Protein AF-A0A0D3J4U8-F1 (afdb_monomer_lite)

pLDDT: mean 78.71, std 14.68, range [37.75, 96.88]

Structure (mmCIF, N/CA/C/O backbone):
data_AF-A0A0D3J4U8-F1
#
_entry.id   AF-A0A0D3J4U8-F1
#
loop_
_atom_site.group_PDB
_atom_site.id
_atom_site.type_symbol
_atom_site.label_atom_id
_atom_site.label_alt_id
_atom_site.label_comp_id
_atom_site.label_asym_id
_atom_site.label_entity_id
_atom_site.label_seq_id
_atom_site.pdbx_PDB_ins_code
_atom_site.Cartn_x
_atom_site.Cartn_y
_atom_site.Cartn_z
_atom_site.occupancy
_atom_site.B_iso_or_equiv
_atom_site.auth_seq_id
_atom_site.auth_comp_id
_atom_site.auth_asym_id
_atom_site.auth_atom_id
_atom_site.pdbx_PDB_model_num
ATOM 1 N N . MET A 1 1 ? -1.005 60.191 -11.518 1.00 76.69 1 MET A N 1
ATOM 2 C CA . MET A 1 1 ? -1.620 58.893 -11.887 1.00 76.69 1 MET A CA 1
ATOM 3 C C . MET A 1 1 ? -0.638 58.052 -12.683 1.00 76.69 1 MET A C 1
ATOM 5 O O . MET A 1 1 ? -0.034 58.569 -13.613 1.00 76.69 1 MET A O 1
ATOM 9 N N . TYR A 1 2 ? -0.482 56.779 -12.322 1.00 76.62 2 TYR A N 1
ATOM 10 C CA . TYR A 1 2 ? 0.366 55.818 -13.035 1.00 76.62 2 TYR A CA 1
ATOM 11 C C . TYR A 1 2 ? -0.473 54.572 -13.340 1.00 76.62 2 TYR A C 1
ATOM 13 O O . TYR A 1 2 ? -1.162 54.078 -12.452 1.00 76.62 2 TYR A O 1
ATOM 21 N N . ASN A 1 3 ? -0.485 54.108 -14.594 1.00 86.50 3 ASN A N 1
ATOM 22 C CA . ASN A 1 3 ? -1.338 53.006 -15.076 1.00 86.50 3 ASN A CA 1
ATOM 23 C C . ASN A 1 3 ? -2.842 53.163 -14.757 1.00 86.50 3 ASN A C 1
ATOM 25 O O . ASN A 1 3 ? -3.533 52.180 -14.510 1.00 86.50 3 ASN A O 1
ATOM 29 N N . GLY A 1 4 ? -3.348 54.402 -14.716 1.00 87.56 4 GLY A N 1
ATOM 30 C CA . GLY A 1 4 ? -4.746 54.689 -14.363 1.00 87.56 4 GLY A CA 1
ATOM 31 C C . GLY A 1 4 ? -5.095 54.470 -12.884 1.00 87.56 4 GLY A C 1
ATOM 32 O O . GLY A 1 4 ? -6.267 54.511 -12.528 1.00 87.56 4 GLY A O 1
ATOM 33 N N . ILE A 1 5 ? -4.096 54.252 -12.021 1.00 85.31 5 ILE A N 1
ATOM 34 C CA . ILE A 1 5 ? -4.260 53.987 -10.588 1.00 85.31 5 ILE A CA 1
ATOM 35 C C . ILE A 1 5 ? -3.657 55.142 -9.768 1.00 85.31 5 ILE A C 1
ATOM 37 O O . ILE A 1 5 ? -2.658 55.760 -10.159 1.00 85.31 5 ILE A O 1
ATOM 41 N N . GLY A 1 6 ? -4.262 55.432 -8.613 1.00 87.38 6 GLY A N 1
ATOM 42 C CA . GLY A 1 6 ? -3.815 56.472 -7.681 1.00 87.38 6 GLY A CA 1
ATOM 43 C C . GLY A 1 6 ? -4.407 57.861 -7.932 1.00 87.38 6 GLY A C 1
ATOM 44 O O . GLY A 1 6 ? -5.297 58.047 -8.758 1.00 87.38 6 GLY A O 1
ATOM 45 N N . LEU A 1 7 ? -3.904 58.854 -7.197 1.00 88.81 7 LEU A N 1
ATOM 46 C CA . LEU A 1 7 ? -4.395 60.233 -7.260 1.00 88.81 7 LEU A CA 1
ATOM 47 C C . LEU A 1 7 ? -3.809 60.997 -8.461 1.00 88.81 7 LEU A C 1
ATOM 49 O O . LEU A 1 7 ? -2.670 60.761 -8.888 1.00 88.81 7 LEU A O 1
ATOM 53 N N . ALA A 1 8 ? -4.593 61.929 -9.014 1.00 88.50 8 ALA A N 1
ATOM 54 C CA . ALA A 1 8 ? -4.138 62.844 -10.065 1.00 88.50 8 ALA A CA 1
ATOM 55 C C . ALA A 1 8 ? -3.084 63.812 -9.514 1.00 88.50 8 ALA A C 1
ATOM 57 O O . ALA A 1 8 ? -2.007 63.948 -10.091 1.00 88.50 8 ALA A O 1
ATOM 58 N N . THR A 1 9 ? -3.369 64.398 -8.351 1.00 87.44 9 THR A N 1
ATOM 59 C CA . THR A 1 9 ? -2.471 65.256 -7.577 1.00 87.44 9 THR A CA 1
ATOM 60 C C . THR A 1 9 ? -2.528 64.858 -6.101 1.00 87.44 9 THR A C 1
ATOM 62 O O . THR A 1 9 ? -3.560 64.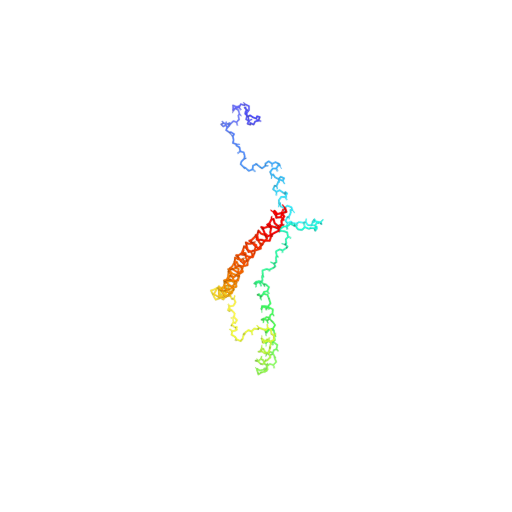428 -5.594 1.00 87.44 9 THR A O 1
ATOM 65 N N . VAL A 1 10 ? -1.398 64.979 -5.399 1.00 85.25 10 VAL A N 1
ATOM 66 C CA . VAL A 1 10 ? -1.305 64.660 -3.958 1.00 85.25 10 VAL A CA 1
ATOM 67 C C . VAL A 1 10 ? -1.844 65.815 -3.095 1.00 85.25 10 VAL A C 1
ATOM 69 O O . VAL A 1 10 ? -2.313 65.624 -1.973 1.00 85.25 10 VAL A O 1
ATOM 72 N N . ARG A 1 11 ? -1.820 67.042 -3.632 1.00 91.62 11 ARG A N 1
ATOM 73 C CA . ARG A 1 11 ? -2.276 68.256 -2.948 1.00 91.62 11 ARG A CA 1
ATOM 74 C C . ARG A 1 11 ? -3.794 68.233 -2.753 1.00 91.62 11 ARG A C 1
ATOM 76 O O . ARG A 1 11 ? -4.535 68.066 -3.711 1.00 91.62 11 ARG A O 1
ATOM 83 N N . GLY A 1 12 ? -4.237 68.425 -1.510 1.00 90.25 12 GLY A N 1
ATOM 84 C CA . GLY A 1 12 ? -5.653 68.375 -1.124 1.00 90.25 12 GLY A CA 1
ATOM 85 C C . GLY A 1 12 ? -6.143 66.994 -0.672 1.00 90.25 12 GLY A C 1
ATOM 86 O O . GLY A 1 12 ? -7.207 66.913 -0.074 1.00 90.25 12 GLY A O 1
ATOM 87 N N . SER A 1 13 ? -5.364 65.921 -0.870 1.00 89.12 13 SER A N 1
ATOM 88 C CA . SER A 1 13 ? -5.744 64.573 -0.416 1.00 89.12 13 SER A CA 1
ATOM 89 C C . SER A 1 13 ? -5.475 64.315 1.071 1.00 89.12 13 SER A C 1
ATOM 91 O O . SER A 1 13 ? -5.978 63.328 1.602 1.00 89.12 13 SER A O 1
ATOM 93 N N . GLY A 1 14 ? -4.648 65.132 1.731 1.00 90.56 14 GLY A N 1
ATOM 94 C CA . GLY A 1 14 ? -4.270 64.923 3.137 1.00 90.56 14 GLY A CA 1
ATOM 95 C C . GLY A 1 14 ? -3.418 63.669 3.392 1.00 90.56 14 GLY A C 1
ATOM 96 O O . GLY A 1 14 ? -3.250 63.274 4.539 1.00 90.56 14 GLY A O 1
ATOM 97 N N . THR A 1 15 ? -2.877 63.040 2.343 1.00 89.31 15 THR A N 1
ATOM 98 C CA . THR A 1 15 ? -1.991 61.869 2.430 1.00 89.31 15 THR A CA 1
ATOM 99 C C . THR A 1 15 ? -0.755 62.074 1.558 1.00 89.31 15 THR A C 1
ATOM 101 O O . THR A 1 15 ? -0.733 62.946 0.692 1.00 89.31 15 THR A O 1
ATOM 104 N N . ASN A 1 16 ? 0.267 61.238 1.743 1.00 89.75 16 ASN A N 1
ATOM 105 C CA . ASN A 1 16 ? 1.531 61.339 1.006 1.00 89.75 16 ASN A CA 1
ATOM 106 C C . ASN A 1 16 ? 1.421 60.860 -0.459 1.00 89.75 16 ASN A C 1
ATOM 108 O O . ASN A 1 16 ? 2.407 60.895 -1.189 1.00 89.75 16 ASN A O 1
ATOM 112 N N . GLY A 1 17 ? 0.248 60.375 -0.894 1.00 88.50 17 GLY A N 1
ATOM 113 C CA . GLY A 1 17 ? 0.021 59.894 -2.261 1.00 88.50 17 GLY A CA 1
ATOM 114 C C . GLY A 1 17 ? 0.682 58.552 -2.594 1.00 88.50 17 GLY A C 1
ATOM 115 O O . GLY A 1 17 ? 0.787 58.203 -3.768 1.00 88.50 17 GLY A O 1
ATOM 116 N N . TYR A 1 18 ? 1.134 57.800 -1.586 1.00 91.94 18 TYR A N 1
ATOM 117 C CA . TYR A 1 18 ? 1.759 56.491 -1.775 1.00 91.94 18 TYR A CA 1
ATOM 118 C C . TYR A 1 18 ? 0.714 55.424 -2.130 1.00 91.94 18 TYR A C 1
ATOM 120 O O . TYR A 1 18 ? -0.261 55.235 -1.405 1.00 91.94 18 TYR A O 1
ATOM 128 N N . VAL A 1 19 ? 0.928 54.707 -3.236 1.00 90.50 19 VAL A N 1
ATOM 129 C CA . VAL A 1 19 ? 0.009 53.678 -3.746 1.00 90.50 19 VAL A CA 1
ATOM 130 C C . VAL A 1 19 ? 0.734 52.336 -3.787 1.00 90.50 19 VAL A C 1
ATOM 132 O O . VAL A 1 19 ? 1.738 52.194 -4.480 1.00 90.50 19 VAL A O 1
ATOM 135 N N . SER A 1 20 ? 0.211 51.345 -3.062 1.00 91.75 20 SER A N 1
ATOM 136 C CA . SER A 1 20 ? 0.720 49.968 -3.059 1.00 91.75 20 SER A CA 1
ATOM 137 C C . SER A 1 20 ? -0.213 49.032 -3.828 1.00 91.75 20 SER A C 1
ATOM 139 O O . SER A 1 20 ? -1.414 49.278 -3.948 1.00 91.75 20 SER A O 1
ATOM 141 N N . ARG A 1 21 ? 0.338 47.930 -4.343 1.00 91.25 21 ARG A N 1
ATOM 142 C CA . ARG A 1 21 ? -0.449 46.877 -4.995 1.00 91.25 21 ARG A CA 1
ATOM 143 C C . ARG A 1 21 ? -1.190 46.036 -3.955 1.00 91.25 21 ARG A C 1
ATOM 145 O O . ARG A 1 21 ? -0.637 45.703 -2.909 1.00 91.25 21 ARG A O 1
ATOM 152 N N . ASN A 1 22 ? -2.406 45.605 -4.280 1.00 90.19 22 ASN A N 1
ATOM 153 C CA . ASN A 1 22 ? -3.120 44.638 -3.451 1.00 90.19 22 ASN A CA 1
ATOM 154 C C . ASN A 1 22 ? -2.533 43.227 -3.656 1.00 90.19 22 ASN A C 1
ATOM 156 O O . ASN A 1 22 ? -2.641 42.658 -4.741 1.00 90.19 22 ASN A O 1
ATOM 160 N N . LEU A 1 23 ? -1.922 42.662 -2.610 1.00 88.56 23 LEU A N 1
ATOM 161 C CA . LEU A 1 23 ? -1.364 41.302 -2.620 1.00 88.56 23 LEU A CA 1
ATOM 162 C C . LEU A 1 23 ? -2.431 40.201 -2.650 1.00 88.56 23 LEU A C 1
ATOM 164 O O . LEU A 1 23 ? -2.164 39.116 -3.157 1.00 88.56 23 LEU A O 1
ATOM 168 N N . ALA A 1 24 ? -3.625 40.476 -2.126 1.00 88.50 24 A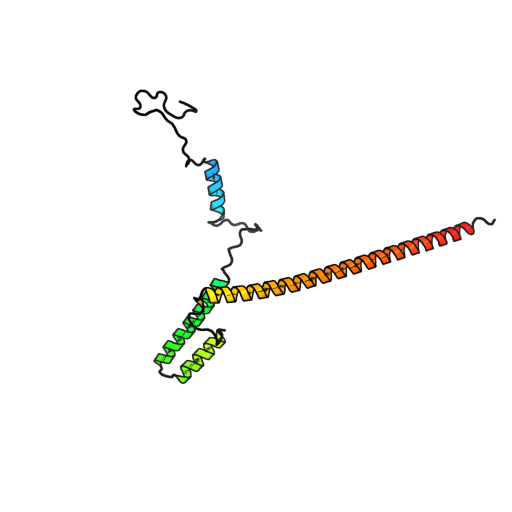LA A N 1
ATOM 169 C CA . ALA A 1 24 ? -4.727 39.522 -2.055 1.00 88.50 24 ALA A CA 1
ATOM 170 C C . ALA A 1 24 ? -5.597 39.514 -3.323 1.00 88.50 24 ALA A C 1
ATOM 172 O O . ALA A 1 24 ? -6.501 38.690 -3.448 1.00 88.50 24 ALA A O 1
ATOM 173 N N . HIS A 1 25 ? -5.355 40.422 -4.272 1.00 86.94 25 HIS A N 1
ATOM 174 C CA . HIS A 1 25 ? -6.140 40.476 -5.498 1.00 86.94 25 HIS A CA 1
ATOM 175 C C . HIS A 1 25 ? -5.808 39.287 -6.413 1.00 86.94 25 HIS A C 1
ATOM 177 O O . HIS A 1 25 ? -4.726 39.207 -6.999 1.00 86.94 25 HIS A O 1
ATOM 183 N N . VAL A 1 26 ? -6.770 38.379 -6.582 1.00 84.44 26 VAL A N 1
ATOM 184 C CA . VAL A 1 26 ? -6.679 37.247 -7.509 1.00 84.44 26 VAL A CA 1
ATOM 185 C C . VAL A 1 26 ? -7.412 37.603 -8.802 1.00 84.44 26 VAL A C 1
ATOM 187 O O . VAL A 1 26 ? -8.604 37.899 -8.788 1.00 84.44 26 VAL A O 1
ATOM 190 N N . SER A 1 27 ? -6.701 37.563 -9.933 1.00 83.75 27 SER A N 1
ATOM 191 C CA . SER A 1 27 ? -7.299 37.788 -11.259 1.00 83.75 27 SER A CA 1
ATOM 192 C C . SER A 1 27 ? -8.451 36.817 -11.523 1.00 83.75 27 SER A C 1
ATOM 194 O O . SER A 1 27 ? -8.347 35.639 -11.184 1.00 83.75 27 SER A O 1
ATOM 196 N N . ALA A 1 28 ? -9.503 37.276 -12.208 1.00 81.56 28 ALA A N 1
ATOM 197 C CA . ALA A 1 28 ? -10.649 36.456 -12.605 1.00 81.56 28 ALA A CA 1
ATOM 198 C C . ALA A 1 28 ? -10.237 35.152 -13.317 1.00 81.56 28 ALA A C 1
ATOM 200 O O . ALA A 1 28 ? -10.830 34.105 -13.069 1.00 81.56 28 ALA A O 1
ATOM 201 N N . THR A 1 29 ? -9.171 35.186 -14.123 1.00 78.69 29 THR A N 1
ATOM 202 C CA . THR A 1 29 ? -8.623 33.999 -14.799 1.00 78.69 29 THR A CA 1
ATOM 203 C C . THR A 1 29 ? -8.048 32.978 -13.816 1.00 78.69 29 THR A C 1
ATOM 205 O O . THR A 1 29 ? -8.355 31.789 -13.894 1.00 78.69 29 THR A O 1
ATOM 208 N N . ARG A 1 30 ? -7.276 33.443 -12.830 1.00 77.19 30 ARG A N 1
ATOM 209 C CA . ARG A 1 30 ? -6.698 32.599 -11.777 1.00 77.19 30 ARG A CA 1
ATOM 210 C C . ARG A 1 30 ? -7.777 32.089 -10.815 1.00 77.19 30 ARG A C 1
ATOM 212 O O . ARG A 1 30 ? -7.736 30.933 -10.410 1.00 77.19 30 ARG A O 1
ATOM 219 N N . SER A 1 31 ? -8.776 32.912 -10.506 1.00 78.19 31 SER A N 1
ATOM 220 C CA . SER A 1 31 ? -9.948 32.530 -9.710 1.00 78.19 31 SER A CA 1
ATOM 221 C C . SER A 1 31 ? -10.788 31.454 -10.406 1.00 78.19 31 SER A C 1
ATOM 223 O O . SER A 1 31 ? -11.270 30.532 -9.749 1.00 78.19 31 SER A O 1
ATOM 225 N N . ALA A 1 32 ? -10.935 31.531 -11.733 1.00 75.38 32 ALA A N 1
ATOM 226 C CA . ALA A 1 32 ? -11.618 30.517 -12.530 1.00 75.38 32 ALA A CA 1
ATOM 227 C C . ALA A 1 32 ? -10.841 29.191 -12.570 1.00 75.38 32 ALA A C 1
ATOM 229 O O . ALA A 1 32 ? -11.444 28.141 -12.366 1.00 75.38 32 ALA A O 1
ATOM 230 N N . GLN A 1 33 ? -9.513 29.227 -12.736 1.00 71.31 33 GLN A N 1
ATOM 231 C CA . GLN A 1 33 ? -8.662 28.028 -12.663 1.00 71.31 33 GLN A CA 1
ATOM 232 C C . GLN A 1 33 ? -8.709 27.357 -11.284 1.00 71.31 33 GLN A C 1
ATOM 234 O O . GLN A 1 33 ? -8.837 26.138 -11.199 1.00 71.31 33 GLN A O 1
ATOM 239 N N . LEU A 1 34 ? -8.668 28.142 -10.203 1.00 69.12 34 LEU A N 1
ATOM 240 C CA . LEU A 1 34 ? -8.795 27.616 -8.841 1.00 69.12 34 LEU A CA 1
ATOM 241 C C . LEU A 1 34 ? -10.180 26.997 -8.597 1.00 69.12 34 LEU A C 1
ATOM 243 O O . LEU A 1 34 ? -10.276 25.927 -8.006 1.00 69.12 34 LEU A O 1
ATOM 247 N N . LYS A 1 35 ? -11.260 27.616 -9.094 1.00 65.69 35 LYS A N 1
ATOM 248 C CA . LYS A 1 35 ? -12.612 27.036 -9.010 1.00 65.69 35 LYS A CA 1
ATOM 249 C C . LYS A 1 35 ? -12.779 25.780 -9.864 1.00 65.69 35 LYS A C 1
ATOM 251 O O . LYS A 1 35 ? -13.505 24.886 -9.440 1.00 65.69 35 LYS A O 1
ATOM 256 N N . ALA A 1 36 ? -12.135 25.702 -11.027 1.00 63.41 36 ALA A N 1
ATOM 257 C CA . ALA A 1 36 ? -12.161 24.511 -11.872 1.00 63.41 36 ALA A CA 1
ATOM 258 C C . ALA A 1 36 ? -11.497 23.318 -11.166 1.00 63.41 36 ALA A C 1
ATOM 260 O O . ALA A 1 36 ? -12.090 22.250 -11.110 1.00 63.41 36 ALA A O 1
ATOM 261 N N . GLY A 1 37 ? -10.348 23.527 -10.510 1.00 56.50 37 GLY A N 1
ATOM 262 C CA . GLY A 1 37 ? -9.679 22.472 -9.736 1.00 56.50 37 GLY A CA 1
ATOM 263 C C . GLY A 1 37 ? -10.427 22.024 -8.472 1.00 56.50 37 GLY A C 1
ATOM 264 O O . GLY A 1 37 ? -10.206 20.918 -7.993 1.00 56.50 37 GLY A O 1
ATOM 265 N N . VAL A 1 38 ? -11.320 22.859 -7.926 1.00 53.81 38 VAL A N 1
ATOM 266 C CA . VAL A 1 38 ? -12.107 22.532 -6.721 1.00 53.81 38 VAL A CA 1
ATOM 267 C C . VAL A 1 38 ? -13.444 21.861 -7.061 1.00 53.81 38 VAL A C 1
ATOM 269 O O . VAL A 1 38 ? -13.891 20.993 -6.314 1.00 53.81 38 VAL A O 1
ATOM 272 N N . LYS A 1 39 ? -14.086 22.196 -8.188 1.00 50.81 39 LYS A N 1
ATOM 273 C CA . LYS A 1 39 ? -15.376 21.586 -8.569 1.00 50.81 39 LYS A CA 1
ATOM 274 C C . LYS A 1 39 ? -15.274 20.096 -8.916 1.00 50.81 39 LYS A C 1
ATOM 276 O O . LYS A 1 39 ? -16.229 19.372 -8.648 1.00 50.81 39 LYS A O 1
ATOM 281 N N . ASP A 1 40 ? -14.109 19.630 -9.358 1.00 49.84 40 ASP A N 1
ATOM 282 C CA . ASP A 1 40 ? -13.841 18.209 -9.633 1.00 49.84 40 ASP A CA 1
ATOM 283 C C . ASP A 1 40 ? -13.721 17.335 -8.366 1.00 49.84 40 ASP A C 1
ATOM 285 O O . ASP A 1 40 ? -13.535 16.128 -8.463 1.00 49.84 40 ASP A O 1
ATOM 289 N N . SER A 1 41 ? -13.856 17.907 -7.161 1.00 49.38 41 SER A N 1
ATOM 290 C CA . SER A 1 41 ? -13.771 17.151 -5.897 1.00 49.38 41 SER A CA 1
ATOM 291 C C . SER A 1 41 ? -15.076 17.068 -5.098 1.00 49.38 41 SER A C 1
ATOM 293 O O . SER A 1 41 ? -15.081 16.457 -4.030 1.00 49.38 41 SER A O 1
ATOM 295 N N . GLY A 1 42 ? -16.184 17.652 -5.582 1.00 45.00 42 GLY A N 1
ATOM 296 C CA . GLY A 1 42 ? -17.339 17.925 -4.715 1.00 45.00 42 GLY A CA 1
ATOM 297 C C . GLY A 1 42 ? -18.741 17.545 -5.190 1.00 45.00 42 GLY A C 1
ATOM 298 O O . GLY A 1 42 ? -19.599 17.367 -4.330 1.00 45.00 42 GLY A O 1
ATOM 299 N N . ALA A 1 43 ? -19.044 17.430 -6.487 1.00 41.50 43 ALA A N 1
ATOM 300 C CA . ALA A 1 43 ? -20.438 17.195 -6.885 1.00 41.50 43 ALA A CA 1
ATOM 301 C C . ALA A 1 43 ? -20.599 16.597 -8.290 1.00 41.50 43 ALA A C 1
ATOM 303 O O . ALA A 1 43 ? -20.287 17.243 -9.283 1.00 41.50 43 ALA A O 1
ATOM 304 N N . GLY A 1 44 ? -21.144 15.375 -8.317 1.00 47.09 44 GLY A N 1
ATOM 305 C CA . GLY A 1 44 ? -21.900 14.719 -9.393 1.00 47.09 44 GLY A CA 1
ATOM 306 C C . GLY A 1 44 ? -21.704 15.197 -10.835 1.00 47.09 44 GLY A C 1
ATOM 307 O O . GLY A 1 44 ? -22.365 16.131 -11.279 1.00 47.09 44 GLY A O 1
ATOM 308 N N . GLY A 1 45 ? -20.903 14.454 -11.601 1.00 39.69 45 GLY A N 1
ATOM 309 C CA . GLY A 1 45 ? -20.794 14.580 -13.053 1.00 39.69 45 GLY A CA 1
ATOM 310 C C . GLY A 1 45 ? -20.596 13.208 -13.691 1.00 39.69 45 GLY A C 1
ATOM 311 O O . GLY A 1 45 ? -19.535 12.606 -13.588 1.00 39.69 45 GLY A O 1
ATOM 312 N N . LEU A 1 46 ? -21.656 12.710 -14.313 1.00 45.56 46 LEU A N 1
ATOM 313 C CA . LEU A 1 46 ? -21.793 11.447 -15.033 1.00 45.56 46 LEU A CA 1
ATOM 314 C C . LEU A 1 46 ? -20.768 11.296 -16.178 1.00 45.56 46 LEU A C 1
ATOM 316 O O . LEU A 1 46 ? -21.114 11.643 -17.293 1.00 45.56 46 LEU A O 1
ATOM 320 N N . HIS A 1 47 ? -19.557 10.768 -15.952 1.00 41.62 47 HIS A N 1
ATOM 321 C CA . HIS A 1 47 ? -18.714 10.178 -17.013 1.00 41.62 47 HIS A CA 1
ATOM 322 C C . HIS A 1 47 ? -17.792 9.076 -16.455 1.00 41.62 47 HIS A C 1
ATOM 324 O O . HIS A 1 47 ? -16.762 9.338 -15.840 1.00 41.62 47 HIS A O 1
ATOM 330 N N . ASN A 1 48 ? -18.176 7.823 -16.713 1.00 50.16 48 ASN A N 1
ATOM 331 C CA . ASN A 1 48 ? -17.309 6.648 -16.630 1.00 50.16 48 ASN A CA 1
ATOM 332 C C . ASN A 1 48 ? -16.223 6.728 -17.717 1.00 50.16 48 ASN A C 1
ATOM 334 O O . ASN A 1 48 ? -16.570 6.717 -18.895 1.00 50.16 48 ASN A O 1
ATOM 338 N N . MET A 1 49 ? -14.948 6.755 -17.317 1.00 47.66 49 MET A N 1
ATOM 339 C CA . MET A 1 49 ? -13.841 5.903 -17.802 1.00 47.66 49 MET A CA 1
ATOM 340 C C . MET A 1 49 ? -12.491 6.543 -17.431 1.00 47.66 49 MET A C 1
ATOM 342 O O . MET A 1 49 ? -12.086 7.562 -17.978 1.00 47.66 49 MET A O 1
ATOM 346 N N . GLU A 1 50 ? -11.811 5.901 -16.479 1.00 47.19 50 GLU A N 1
ATOM 347 C CA . GLU A 1 50 ? -10.346 5.817 -16.383 1.00 47.19 50 GLU A CA 1
ATOM 348 C C . GLU A 1 50 ? -9.542 7.132 -16.359 1.00 47.19 50 GLU A C 1
ATOM 350 O O . GLU A 1 50 ? -8.641 7.351 -17.167 1.00 47.19 50 GLU A O 1
ATOM 355 N N . ARG A 1 51 ? -9.752 7.961 -15.326 1.00 49.72 51 ARG A N 1
ATOM 356 C CA . ARG A 1 51 ? -8.707 8.887 -14.859 1.00 49.72 51 ARG A CA 1
ATOM 357 C C . ARG A 1 51 ? -7.990 8.281 -13.643 1.00 49.72 51 ARG A C 1
ATOM 359 O O . ARG A 1 51 ? -8.657 7.933 -12.664 1.00 49.72 51 ARG A O 1
ATOM 366 N N . PRO A 1 52 ? -6.650 8.124 -13.655 1.00 47.81 52 PRO A N 1
ATOM 367 C CA . PRO A 1 52 ? -5.900 7.622 -12.507 1.00 47.81 52 PRO A CA 1
ATOM 368 C C . PRO A 1 52 ? -5.877 8.698 -11.409 1.00 47.81 52 PRO A C 1
ATOM 370 O O . PRO A 1 52 ? -4.932 9.468 -11.289 1.00 47.81 52 PRO A O 1
ATOM 373 N N . GLY A 1 53 ? -6.964 8.796 -10.642 1.00 54.78 53 GLY A N 1
ATOM 374 C CA . GLY A 1 53 ? -7.142 9.807 -9.595 1.00 54.78 53 GLY A CA 1
ATOM 375 C C . GLY A 1 53 ? -8.520 9.790 -8.930 1.00 54.78 53 GLY A C 1
ATOM 376 O O . GLY A 1 53 ? -8.609 10.055 -7.736 1.00 54.78 53 GLY A O 1
ATOM 377 N N . ASP A 1 54 ? -9.560 9.359 -9.652 1.00 51.53 54 ASP A N 1
ATOM 378 C CA . ASP A 1 54 ? -10.963 9.494 -9.215 1.00 51.53 54 ASP A CA 1
ATOM 379 C C . ASP A 1 54 ? -11.535 8.241 -8.535 1.00 51.53 54 ASP A C 1
ATOM 381 O O . ASP A 1 54 ? -12.747 8.089 -8.378 1.00 51.53 54 ASP A O 1
ATOM 385 N N . ARG A 1 55 ? -10.679 7.306 -8.101 1.00 58.38 55 ARG A N 1
ATOM 386 C CA . ARG A 1 55 ? -11.166 6.172 -7.305 1.00 58.38 55 ARG A CA 1
ATOM 387 C C . ARG A 1 55 ? -11.608 6.703 -5.939 1.00 58.38 55 ARG A C 1
ATOM 389 O O . ARG A 1 55 ? -10.785 7.340 -5.275 1.00 58.38 55 ARG A O 1
ATOM 396 N N . PRO A 1 56 ? -12.844 6.419 -5.479 1.00 63.50 56 PRO A N 1
ATOM 397 C CA . PRO A 1 56 ? -13.236 6.768 -4.121 1.00 63.50 56 PRO A CA 1
ATOM 398 C C . PRO A 1 56 ? -12.184 6.196 -3.172 1.00 63.50 56 PRO A C 1
ATOM 400 O O . PRO A 1 56 ? -11.811 5.022 -3.288 1.00 63.50 56 PRO A O 1
ATOM 403 N N . LYS A 1 57 ? -11.642 7.049 -2.293 1.00 68.81 57 LYS A N 1
ATOM 404 C CA . LYS A 1 57 ? -10.628 6.637 -1.318 1.00 68.81 57 LYS A CA 1
ATOM 405 C C . LYS A 1 57 ? -11.191 5.435 -0.571 1.00 68.81 57 LYS A C 1
ATOM 407 O O . LYS A 1 57 ? -12.212 5.548 0.104 1.00 68.81 57 LYS A O 1
ATOM 412 N N . ARG A 1 58 ? -10.558 4.271 -0.744 1.00 69.88 58 ARG A N 1
ATOM 413 C CA . ARG A 1 58 ? -10.952 3.064 -0.016 1.00 69.88 58 ARG A CA 1
ATOM 414 C C . ARG A 1 58 ? -10.870 3.391 1.471 1.00 69.88 58 ARG A C 1
ATOM 416 O O . ARG A 1 58 ? -9.918 4.048 1.898 1.00 69.88 58 ARG A O 1
ATOM 423 N N . ALA A 1 59 ? -11.875 2.972 2.234 1.00 80.12 59 ALA A N 1
ATOM 424 C CA . ALA A 1 59 ? -11.845 3.128 3.679 1.00 80.12 59 ALA A CA 1
ATOM 425 C C . ALA A 1 59 ? -10.536 2.534 4.216 1.00 80.12 59 ALA A C 1
ATOM 427 O O . ALA A 1 59 ? -10.105 1.474 3.752 1.00 80.12 59 ALA A O 1
ATOM 428 N N . ASN A 1 60 ? -9.893 3.237 5.153 1.00 81.44 60 ASN A N 1
ATOM 429 C CA . ASN A 1 60 ? -8.644 2.763 5.732 1.00 81.44 60 ASN A CA 1
ATOM 430 C C . ASN A 1 60 ? -8.897 1.364 6.333 1.00 81.44 60 ASN A C 1
ATOM 432 O O . ASN A 1 60 ? -9.785 1.236 7.185 1.00 81.44 60 ASN A O 1
ATOM 436 N N . PRO A 1 61 ? -8.166 0.322 5.895 1.00 79.81 61 PRO A N 1
ATOM 437 C CA . PRO A 1 61 ? -8.377 -1.038 6.379 1.00 79.81 61 PRO A CA 1
ATOM 438 C C . PRO A 1 61 ? -8.247 -1.133 7.903 1.00 79.81 61 PRO A C 1
ATOM 440 O O . PRO A 1 61 ? -8.955 -1.919 8.525 1.00 79.81 61 PRO A O 1
ATOM 443 N N . GLU A 1 62 ? -7.420 -0.289 8.522 1.00 76.31 62 GLU A N 1
ATOM 444 C CA . GLU A 1 62 ? -7.268 -0.236 9.977 1.00 76.31 62 GLU A CA 1
ATOM 445 C C . GLU A 1 62 ? -8.553 0.215 10.677 1.00 76.31 62 GLU A C 1
ATOM 447 O O . GLU A 1 62 ? -8.924 -0.344 11.706 1.00 76.31 62 GLU A O 1
ATOM 452 N N . ILE A 1 63 ? -9.277 1.173 10.093 1.00 77.81 63 ILE A N 1
ATOM 453 C CA . ILE A 1 63 ? -10.547 1.667 10.640 1.00 77.81 63 ILE A CA 1
ATOM 454 C C . ILE A 1 63 ? -11.637 0.602 10.512 1.00 77.81 63 ILE A C 1
ATOM 456 O O . ILE A 1 63 ? -12.411 0.400 11.447 1.00 77.81 63 ILE A O 1
ATOM 460 N N . LEU A 1 64 ? -11.680 -0.117 9.386 1.00 81.69 64 LEU A N 1
ATOM 461 C CA . LEU A 1 64 ? -12.619 -1.227 9.200 1.00 81.69 64 LEU A CA 1
ATOM 462 C C . LEU A 1 64 ? -12.366 -2.352 10.212 1.00 81.69 64 LEU A C 1
ATOM 464 O O . LEU A 1 64 ? -13.307 -2.844 10.832 1.00 81.69 64 LEU A O 1
ATOM 468 N N . LEU A 1 65 ? -11.099 -2.723 10.418 1.00 79.75 65 LEU A N 1
ATOM 469 C CA . LEU A 1 65 ? -10.715 -3.735 11.403 1.00 79.75 65 LEU A CA 1
ATOM 470 C C . LEU A 1 65 ? -11.023 -3.284 12.834 1.00 79.75 65 LEU A C 1
ATOM 472 O O . LEU A 1 65 ? -11.546 -4.072 13.618 1.00 79.75 65 LEU A O 1
ATOM 476 N N . HIS A 1 66 ? -10.747 -2.023 13.169 1.00 82.38 66 HIS A N 1
ATOM 477 C CA . HIS A 1 66 ? -11.042 -1.470 14.488 1.00 82.38 66 HIS A CA 1
ATOM 478 C C . HIS A 1 66 ? -12.548 -1.447 14.777 1.00 82.38 66 HIS A C 1
ATOM 480 O O . HIS A 1 66 ? -12.974 -1.850 15.857 1.00 82.38 66 HIS A O 1
ATOM 486 N N . ASN A 1 67 ? -13.371 -1.040 13.808 1.00 82.56 67 ASN A N 1
ATOM 487 C CA . ASN A 1 67 ? -14.826 -1.055 13.964 1.00 82.56 67 ASN A CA 1
ATOM 488 C C . ASN A 1 67 ? -15.365 -2.478 14.126 1.00 82.56 67 ASN A C 1
ATOM 490 O O . ASN A 1 67 ? -16.199 -2.704 14.997 1.00 82.56 67 ASN A O 1
ATOM 494 N N . ARG A 1 68 ? -14.834 -3.441 13.361 1.00 82.56 68 ARG A N 1
ATOM 495 C CA . ARG A 1 68 ? -15.181 -4.857 13.520 1.00 82.56 68 ARG A CA 1
ATOM 496 C C . ARG A 1 68 ? -14.817 -5.374 14.916 1.00 82.56 68 ARG A C 1
ATOM 498 O O . ARG A 1 68 ? -15.645 -6.028 15.534 1.00 82.56 68 ARG A O 1
ATOM 505 N N . LYS A 1 69 ? -13.626 -5.050 15.439 1.00 80.38 69 LYS A N 1
ATOM 506 C CA . LYS A 1 69 ? -13.215 -5.423 16.808 1.00 80.38 69 LYS A CA 1
ATOM 507 C C . LYS A 1 69 ? -14.114 -4.790 17.878 1.00 80.38 69 LYS A C 1
ATOM 509 O O . LYS A 1 69 ? -14.600 -5.508 18.742 1.00 80.38 69 LYS A O 1
ATOM 514 N N . ARG A 1 70 ? -14.414 -3.487 17.785 1.00 82.12 70 ARG A N 1
ATOM 515 C CA . ARG A 1 70 ? -15.325 -2.812 18.733 1.00 82.12 70 ARG A CA 1
ATOM 516 C C . ARG A 1 70 ? -16.736 -3.385 18.717 1.00 82.12 70 ARG A C 1
ATOM 518 O O . ARG A 1 70 ? -17.367 -3.483 19.761 1.00 82.12 70 ARG A O 1
ATOM 525 N N . GLU A 1 71 ? -17.244 -3.754 17.544 1.00 82.38 71 GLU A N 1
ATOM 526 C CA . GLU A 1 71 ? -18.564 -4.378 17.437 1.00 82.38 71 GLU A CA 1
ATOM 527 C C . GLU A 1 71 ? -18.609 -5.718 18.181 1.00 82.38 71 GLU A C 1
ATOM 529 O O . GLU A 1 71 ? -19.592 -6.026 18.852 1.00 82.38 71 GLU A O 1
ATOM 534 N N . VAL A 1 72 ? -17.529 -6.494 18.092 1.00 81.56 72 VAL A N 1
ATOM 535 C CA . VAL A 1 72 ? -17.374 -7.749 18.827 1.00 81.56 72 VAL A CA 1
ATOM 536 C C . VAL A 1 72 ? -17.300 -7.503 20.331 1.00 81.56 72 VAL A C 1
ATOM 538 O O . VAL A 1 72 ? -18.043 -8.130 21.077 1.00 81.56 72 VAL A O 1
ATOM 541 N N . GLU A 1 73 ? -16.459 -6.572 20.780 1.00 79.75 73 GLU A N 1
ATOM 542 C CA . GLU A 1 73 ? -16.342 -6.221 22.202 1.00 79.75 73 GLU A CA 1
ATOM 543 C C . GLU A 1 73 ? -17.678 -5.774 22.793 1.00 79.75 73 GLU A C 1
ATOM 545 O O . GLU A 1 73 ? -18.063 -6.237 23.861 1.00 79.75 73 GLU A O 1
ATOM 550 N N . ALA A 1 74 ? -18.420 -4.930 22.073 1.00 83.62 74 ALA A N 1
ATOM 551 C CA . ALA A 1 74 ? -19.735 -4.474 22.503 1.00 83.62 74 ALA A CA 1
ATOM 552 C C . ALA A 1 74 ? -20.748 -5.626 22.603 1.00 83.62 74 ALA A C 1
ATOM 554 O O . ALA A 1 74 ? -21.612 -5.609 23.478 1.00 83.62 74 ALA A O 1
ATOM 555 N N . LYS A 1 75 ? -20.657 -6.630 21.719 1.00 81.12 75 LYS A N 1
ATOM 556 C CA . LYS A 1 75 ? -21.481 -7.846 21.805 1.00 81.12 75 LYS A CA 1
ATOM 557 C C . LYS A 1 75 ? -21.094 -8.702 23.011 1.00 81.12 75 LYS A C 1
ATOM 559 O O . LYS A 1 75 ? -21.992 -9.123 23.731 1.00 81.12 75 LYS A O 1
ATOM 564 N N . CYS A 1 76 ? -19.798 -8.907 23.258 1.00 77.69 76 CYS A N 1
ATOM 565 C CA . CYS A 1 76 ? -19.318 -9.628 24.440 1.00 77.69 76 CYS A CA 1
ATOM 566 C C . CYS A 1 76 ? -19.764 -8.942 25.739 1.00 77.69 76 CYS A C 1
ATOM 568 O O . CYS A 1 76 ? -20.253 -9.617 26.635 1.00 77.69 76 CYS A O 1
ATOM 570 N N . LEU A 1 77 ? -19.651 -7.611 25.813 1.00 82.25 77 LEU A N 1
ATOM 571 C CA . LEU A 1 77 ? -20.043 -6.835 26.991 1.00 82.25 77 LEU A CA 1
ATOM 572 C C . LEU A 1 77 ? -21.545 -6.962 27.281 1.00 82.25 77 LEU A C 1
ATOM 574 O O . LEU A 1 77 ? -21.927 -7.264 28.402 1.00 82.25 77 LEU A O 1
ATOM 578 N N . ARG A 1 78 ? -22.400 -6.803 26.260 1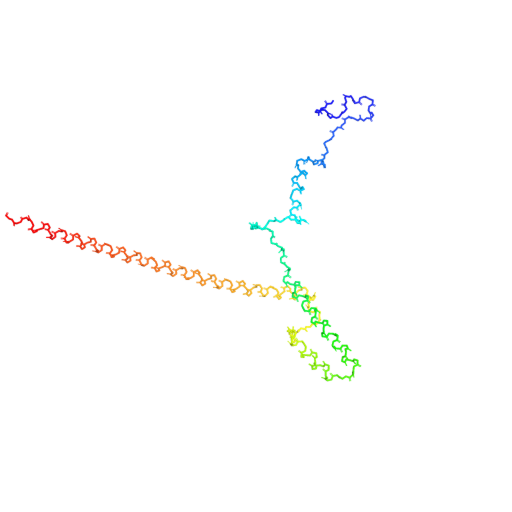.00 83.56 78 ARG A N 1
ATOM 579 C CA . ARG A 1 78 ? -23.858 -6.959 26.423 1.00 83.56 78 ARG A CA 1
ATOM 580 C C . ARG A 1 78 ? -24.255 -8.354 26.889 1.00 83.56 78 ARG A C 1
ATOM 582 O O . ARG A 1 78 ? -25.206 -8.492 27.649 1.00 83.56 78 ARG A O 1
ATOM 589 N N . LEU A 1 79 ? -23.575 -9.382 26.381 1.00 79.81 79 LEU A N 1
ATOM 590 C CA . LEU A 1 79 ? -23.828 -10.758 26.794 1.00 79.81 79 LEU A CA 1
ATOM 591 C C . LEU A 1 79 ? -23.437 -10.956 28.259 1.00 79.81 79 LEU A C 1
ATOM 593 O O . LEU A 1 79 ? -24.214 -11.519 29.018 1.00 79.81 79 LEU A O 1
ATOM 597 N N . GLN A 1 80 ? -22.272 -10.438 28.649 1.00 76.69 80 GLN A N 1
ATOM 598 C CA . GLN A 1 80 ? -21.799 -10.492 30.024 1.00 76.69 80 GLN A CA 1
ATOM 599 C C . GLN A 1 80 ? -22.775 -9.787 30.981 1.00 76.69 80 GLN A C 1
ATOM 601 O O . GLN A 1 80 ? -23.219 -10.410 31.934 1.00 76.69 80 GLN A O 1
ATOM 606 N N . GLU A 1 81 ? -23.218 -8.561 30.673 1.00 80.69 81 GLU A N 1
ATOM 607 C CA . GLU A 1 81 ? -24.242 -7.845 31.460 1.00 80.69 81 GLU A CA 1
ATOM 608 C C . GLU A 1 81 ? -25.557 -8.643 31.578 1.00 80.69 81 GLU A C 1
ATOM 610 O O . GLU A 1 81 ? -26.208 -8.655 32.624 1.00 80.69 81 GLU A O 1
ATOM 615 N N . GLY A 1 82 ? -25.965 -9.320 30.498 1.00 78.56 82 GLY A N 1
ATOM 616 C CA . GLY A 1 82 ? -27.181 -10.134 30.469 1.00 78.56 82 GLY A CA 1
ATOM 617 C C . GLY A 1 82 ? -27.091 -11.419 31.294 1.00 78.56 82 GLY A C 1
ATOM 618 O O . GLY A 1 82 ? -28.110 -11.858 31.833 1.00 78.56 82 GLY A O 1
ATOM 619 N N . LEU A 1 83 ? -25.905 -12.019 31.386 1.00 77.75 83 LEU A N 1
ATOM 620 C CA . LEU A 1 83 ? -25.657 -13.229 32.169 1.00 77.75 83 LEU A CA 1
ATOM 621 C C . LEU A 1 83 ? -25.393 -12.900 33.651 1.00 77.75 83 LEU A C 1
ATOM 623 O O . LEU A 1 83 ? -25.992 -13.544 34.510 1.00 77.75 83 LEU A O 1
ATOM 627 N N . GLU A 1 84 ? -24.669 -11.812 33.949 1.00 74.62 84 GLU A N 1
ATOM 628 C CA . GLU A 1 84 ? -24.499 -11.278 35.314 1.00 74.62 84 GLU A CA 1
ATOM 629 C C . GLU A 1 84 ? -25.860 -10.977 35.968 1.00 74.62 84 GLU A C 1
ATOM 631 O O . GLU A 1 84 ? -26.085 -11.268 37.144 1.00 74.62 84 GLU A O 1
ATOM 636 N N . GLY A 1 85 ? -26.820 -10.454 35.192 1.00 74.12 85 GLY A N 1
ATOM 637 C CA . GLY A 1 85 ? -28.194 -10.230 35.653 1.00 74.12 85 GLY A CA 1
ATOM 638 C C . GLY A 1 85 ? -28.987 -11.512 35.956 1.00 74.12 85 GLY A C 1
ATOM 639 O O . GLY A 1 85 ? -29.981 -11.452 36.681 1.00 74.12 85 GLY A O 1
ATOM 640 N N . GLN A 1 86 ? -28.565 -12.661 35.420 1.00 77.00 86 GLN A N 1
ATOM 641 C CA . GLN A 1 86 ? -29.157 -13.980 35.680 1.00 77.00 86 GLN A CA 1
ATOM 642 C C . GLN A 1 86 ? -28.459 -14.718 36.834 1.00 77.00 86 GLN A C 1
ATOM 644 O O . GLN A 1 86 ? -29.045 -15.647 37.391 1.00 77.00 86 GLN A O 1
ATOM 649 N N . GLY A 1 87 ? -27.260 -14.280 37.236 1.00 68.25 87 GLY A N 1
ATOM 650 C CA . GLY A 1 87 ? -26.535 -14.788 38.401 1.00 68.25 87 GLY A CA 1
ATOM 651 C C . GLY A 1 87 ? -25.951 -16.191 38.218 1.00 68.25 87 GLY A C 1
ATOM 652 O O . GLY A 1 87 ? -25.942 -16.964 39.178 1.00 68.25 87 GLY A O 1
ATOM 653 N N . VAL A 1 88 ? -25.492 -16.535 37.006 1.00 71.81 88 VAL A N 1
ATOM 654 C CA . VAL A 1 88 ? -24.946 -17.866 36.678 1.00 71.81 88 VAL A CA 1
ATOM 655 C C . VAL A 1 88 ? -23.480 -17.754 36.218 1.00 71.81 88 VAL A C 1
ATOM 657 O O . VAL A 1 88 ? -23.205 -17.730 35.018 1.00 71.81 88 VAL A O 1
ATOM 660 N N . PRO A 1 89 ? -22.512 -17.739 37.155 1.00 67.00 89 PRO A N 1
ATOM 661 C CA . PRO A 1 89 ? -21.114 -17.403 36.858 1.00 67.00 89 PRO A CA 1
ATOM 662 C C . PRO A 1 89 ? -20.371 -18.442 35.998 1.00 67.00 89 PRO A C 1
ATOM 664 O O . PRO A 1 89 ? -19.468 -18.089 35.245 1.00 67.00 89 PRO A O 1
ATOM 667 N N . ASP A 1 90 ? -20.745 -19.724 36.063 1.00 66.75 90 ASP A N 1
ATOM 668 C CA . ASP A 1 90 ? -20.114 -20.773 35.240 1.00 66.75 90 ASP A CA 1
ATOM 669 C C . ASP A 1 90 ? -20.554 -20.717 33.762 1.00 66.75 90 ASP A C 1
ATOM 671 O O . ASP A 1 90 ? -19.776 -21.047 32.859 1.00 66.75 90 ASP A O 1
ATOM 675 N N . ASP A 1 91 ? -21.791 -20.283 33.495 1.00 70.94 91 ASP A N 1
ATOM 676 C CA . ASP A 1 91 ? -22.297 -20.108 32.127 1.00 70.94 91 ASP A CA 1
ATOM 677 C C . ASP A 1 91 ? -21.779 -18.794 31.513 1.00 70.94 91 ASP A C 1
ATOM 679 O O . ASP A 1 91 ? -21.471 -18.752 30.320 1.00 70.94 91 ASP A O 1
ATOM 683 N N . GLU A 1 92 ? -21.559 -17.762 32.337 1.00 67.62 92 GLU A N 1
ATOM 684 C CA . GLU A 1 92 ? -20.910 -16.498 31.956 1.00 67.62 92 GLU A CA 1
ATOM 685 C C . GLU A 1 92 ? -19.548 -16.717 31.290 1.00 67.62 92 GLU A C 1
ATOM 687 O O . GLU A 1 92 ? -19.308 -16.251 30.171 1.00 67.62 92 GLU A O 1
ATOM 692 N N . GLU A 1 93 ? -18.640 -17.452 31.934 1.00 70.38 93 GLU A N 1
ATOM 693 C CA . GLU A 1 93 ? -17.291 -17.662 31.397 1.00 70.38 93 GLU A CA 1
ATOM 694 C C . GLU A 1 93 ? -17.286 -18.529 30.131 1.00 70.38 93 GLU A C 1
ATOM 696 O O . GLU A 1 93 ? -16.502 -18.290 29.204 1.00 70.38 93 GLU A O 1
ATOM 701 N N . ARG A 1 94 ? -18.172 -19.527 30.051 1.00 77.12 94 ARG A N 1
ATOM 702 C CA . ARG A 1 94 ? -18.278 -20.405 28.878 1.00 77.12 94 ARG A CA 1
ATOM 703 C C . ARG A 1 94 ? -18.838 -19.681 27.670 1.00 77.12 94 ARG A C 1
ATOM 705 O O . ARG A 1 94 ? -18.235 -19.749 26.597 1.00 77.12 94 ARG A O 1
ATOM 712 N N . GLU A 1 95 ? -19.960 -18.987 27.829 1.00 72.56 95 GLU A N 1
ATOM 713 C CA . GLU A 1 95 ? -20.596 -18.292 26.714 1.00 72.56 95 GLU A CA 1
ATOM 714 C C . GLU A 1 95 ? -19.748 -17.116 26.234 1.00 72.56 95 GLU A C 1
ATOM 716 O O . GLU A 1 95 ? -19.593 -16.921 25.028 1.00 72.56 95 GLU A O 1
ATOM 721 N N . THR A 1 96 ? -19.104 -16.378 27.143 1.00 73.00 96 THR A N 1
ATOM 722 C CA . THR A 1 96 ? -18.205 -15.282 26.754 1.00 73.00 96 THR A CA 1
ATOM 723 C C . THR A 1 96 ? -16.956 -15.779 26.026 1.00 73.00 96 THR A C 1
ATOM 725 O O . THR A 1 96 ? -16.542 -15.154 25.047 1.00 73.00 96 THR A O 1
ATOM 728 N N . ASN A 1 97 ? -16.362 -16.905 26.437 1.00 76.94 97 ASN A N 1
ATOM 729 C CA . ASN A 1 97 ? -15.227 -17.496 25.723 1.00 76.94 97 ASN A CA 1
ATOM 730 C C . ASN A 1 97 ? -15.634 -18.071 24.360 1.00 76.94 97 ASN A C 1
ATOM 732 O O . ASN A 1 97 ? -14.941 -17.815 23.373 1.00 76.94 97 ASN A O 1
ATOM 736 N N . ALA A 1 98 ? -16.783 -18.746 24.271 1.00 80.81 98 ALA A N 1
ATOM 737 C CA . ALA A 1 98 ? -17.326 -19.222 23.000 1.00 80.81 98 ALA A CA 1
ATOM 738 C C . ALA A 1 98 ? -17.608 -18.060 22.030 1.00 80.81 98 ALA A C 1
ATOM 740 O O . ALA A 1 98 ? -17.305 -18.151 20.838 1.00 80.81 98 ALA A O 1
ATOM 741 N N . LEU A 1 99 ? -18.123 -16.932 22.534 1.00 74.00 99 LEU A N 1
ATOM 742 C CA . LEU A 1 99 ? -18.367 -15.739 21.724 1.00 74.00 99 LEU A CA 1
ATOM 743 C C . LEU A 1 99 ? -17.059 -15.085 21.256 1.00 74.00 99 LEU A C 1
ATOM 745 O O . LEU A 1 99 ? -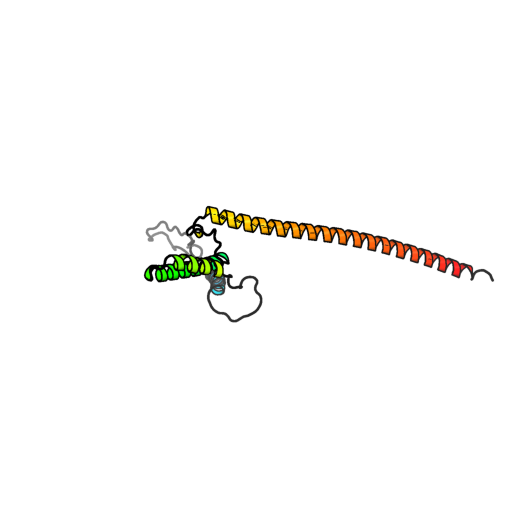16.957 -14.683 20.096 1.00 74.00 99 LEU A O 1
ATOM 749 N N . LYS A 1 100 ? -16.045 -14.997 22.129 1.00 74.81 100 LYS A N 1
ATOM 750 C CA . LYS A 1 100 ? -14.710 -14.481 21.777 1.00 74.81 100 LYS A CA 1
ATOM 751 C C . LYS A 1 100 ? -14.072 -15.314 20.666 1.00 74.81 100 LYS A C 1
ATOM 753 O O . LYS A 1 100 ? -13.552 -14.739 19.709 1.00 74.81 100 LYS A O 1
ATOM 758 N N . GLU A 1 101 ? -14.165 -16.637 20.756 1.00 79.62 101 GLU A N 1
ATOM 759 C CA . GLU A 1 101 ? -13.635 -17.561 19.752 1.00 79.62 101 GLU A CA 1
ATOM 760 C C . GLU A 1 101 ? -14.405 -17.462 18.424 1.00 79.62 101 GLU A C 1
ATOM 762 O O . GLU A 1 101 ? -13.796 -17.257 17.372 1.00 79.62 101 GLU A O 1
ATOM 767 N N . ALA A 1 102 ? -15.742 -17.478 18.467 1.00 76.62 102 ALA A N 1
ATOM 768 C CA . ALA A 1 102 ? -16.597 -17.321 17.286 1.00 76.62 102 ALA A CA 1
ATOM 769 C C . ALA A 1 102 ? -16.378 -15.981 16.560 1.00 76.62 102 ALA A C 1
ATOM 771 O O . ALA A 1 102 ? -16.527 -15.883 15.339 1.00 76.62 102 ALA A O 1
ATOM 772 N N . LEU A 1 103 ? -16.013 -14.937 17.306 1.00 70.06 103 LEU A N 1
ATOM 773 C CA . LEU A 1 103 ? -15.769 -13.598 16.780 1.00 70.06 103 LEU A CA 1
ATOM 774 C C . LEU A 1 103 ? -14.283 -13.331 16.465 1.00 70.06 103 LEU A C 1
ATOM 776 O O . LEU A 1 103 ? -13.945 -12.245 15.983 1.00 70.06 103 LEU A O 1
ATOM 780 N N . GLY A 1 104 ? -13.411 -14.330 16.652 1.00 72.12 104 GLY A N 1
ATOM 781 C CA . GLY A 1 104 ? -11.999 -14.294 16.269 1.00 72.12 104 GLY A CA 1
ATOM 782 C C . GLY A 1 104 ? -11.125 -13.396 17.148 1.00 72.12 104 GLY A C 1
ATOM 783 O O . GLY A 1 104 ? -10.092 -12.902 16.688 1.00 72.12 104 GLY A O 1
ATOM 784 N N . ILE A 1 105 ? -11.536 -13.145 18.391 1.00 74.50 105 ILE A N 1
ATOM 785 C CA . ILE A 1 105 ? -10.692 -12.491 19.392 1.00 74.50 105 ILE A CA 1
ATOM 786 C C . ILE A 1 105 ? -9.689 -13.521 19.904 1.00 74.50 105 ILE A C 1
ATOM 788 O O . ILE A 1 105 ? -10.071 -14.606 20.336 1.00 74.50 105 ILE A O 1
ATOM 792 N N . SER A 1 106 ? -8.395 -13.189 19.864 1.00 69.62 106 SER A N 1
ATOM 793 C CA . SER A 1 106 ? -7.388 -14.074 20.448 1.00 69.62 106 SER A CA 1
ATOM 794 C C . SER A 1 106 ? -7.556 -14.130 21.965 1.00 69.62 106 SER A C 1
ATOM 796 O O . SER A 1 106 ? -7.864 -13.127 22.606 1.00 69.62 106 SER A O 1
ATOM 798 N N . SER A 1 107 ? -7.291 -15.290 22.562 1.00 69.62 107 SER A N 1
ATOM 799 C CA . SER A 1 107 ? -7.299 -15.456 24.022 1.00 69.62 107 SER A CA 1
ATOM 800 C C . SER A 1 107 ? -6.297 -14.541 24.743 1.00 69.62 107 SER A C 1
ATOM 802 O O . SER A 1 107 ? -6.459 -14.261 25.924 1.00 69.62 107 SER A O 1
ATOM 804 N N . ALA A 1 108 ? -5.287 -14.037 24.025 1.00 67.56 108 ALA A N 1
ATOM 805 C CA . ALA A 1 108 ? -4.306 -13.070 24.515 1.00 67.56 108 ALA A CA 1
ATOM 806 C C . ALA A 1 108 ? -4.780 -11.603 24.431 1.00 67.56 108 ALA A C 1
ATOM 808 O O . ALA A 1 108 ? -4.022 -10.693 24.766 1.00 67.56 108 ALA A O 1
ATOM 809 N N . TYR A 1 109 ? -5.998 -11.343 23.946 1.00 70.38 109 TYR A N 1
ATOM 810 C CA . TYR A 1 109 ? -6.513 -9.988 23.809 1.00 70.38 109 TYR A CA 1
ATOM 811 C C . TYR A 1 109 ? -6.889 -9.394 25.168 1.00 70.38 109 TYR A C 1
ATOM 813 O O . TYR A 1 109 ? -7.879 -9.782 25.788 1.00 70.38 109 TYR A O 1
ATOM 821 N N . VAL A 1 110 ? -6.112 -8.408 25.608 1.00 71.81 110 VAL A N 1
ATOM 822 C CA . VAL A 1 110 ? -6.397 -7.628 26.815 1.00 71.81 110 VAL A CA 1
ATOM 823 C C . VAL A 1 110 ? -7.144 -6.361 26.413 1.00 71.81 110 VAL A C 1
ATOM 825 O O . VAL A 1 110 ? -6.657 -5.584 25.585 1.00 71.81 110 VAL A O 1
ATOM 828 N N . GLY A 1 111 ? -8.323 -6.134 26.998 1.00 65.31 111 GLY A N 1
ATOM 829 C CA . GLY A 1 111 ? -9.082 -4.899 26.798 1.00 65.31 111 GLY A CA 1
ATOM 830 C C . GLY A 1 111 ? -8.214 -3.677 27.109 1.00 65.31 111 GLY A C 1
ATOM 831 O O . GLY A 1 111 ? -7.557 -3.624 28.143 1.00 65.31 111 GLY A O 1
ATOM 832 N N . GLY A 1 112 ? -8.155 -2.720 26.184 1.00 67.88 112 GLY A N 1
ATOM 833 C CA . GLY A 1 112 ? -7.290 -1.540 26.303 1.00 67.88 112 GLY A CA 1
ATOM 834 C C . GLY A 1 112 ? -5.963 -1.626 25.539 1.00 67.88 112 GLY A C 1
ATOM 835 O O . GLY A 1 112 ? -5.420 -0.586 25.176 1.00 67.88 112 GLY A O 1
ATOM 836 N N . SER A 1 113 ? -5.497 -2.828 25.174 1.00 68.75 113 SER A N 1
ATOM 837 C CA . SER A 1 113 ? -4.288 -3.012 24.342 1.00 68.75 113 SER A CA 1
ATOM 838 C C . SER A 1 113 ? -4.394 -2.351 22.960 1.00 68.75 113 SER A C 1
ATOM 840 O O . SER A 1 113 ? -3.392 -1.968 22.367 1.00 68.75 113 SER A O 1
ATOM 842 N N . ALA A 1 114 ? -5.618 -2.140 22.465 1.00 65.88 114 ALA A N 1
ATOM 843 C CA . ALA A 1 114 ? -5.883 -1.419 21.223 1.00 65.88 114 ALA A CA 1
ATOM 844 C C . ALA A 1 114 ? -5.547 0.086 21.278 1.00 65.88 114 ALA A C 1
ATOM 846 O O . ALA A 1 114 ? -5.398 0.700 20.220 1.00 65.88 114 ALA A O 1
ATOM 847 N N . PHE A 1 115 ? -5.456 0.678 22.475 1.00 66.50 115 PHE A N 1
ATOM 848 C CA . PHE A 1 115 ? -5.130 2.095 22.669 1.00 66.50 115 PHE A CA 1
ATOM 849 C C . PHE A 1 115 ? -3.649 2.334 22.982 1.00 66.50 115 PHE A C 1
ATOM 851 O O . PHE A 1 115 ? -3.215 3.486 22.988 1.00 66.50 115 PHE A O 1
ATOM 858 N N . ASP A 1 116 ? -2.867 1.274 23.205 1.00 78.94 116 ASP A N 1
ATOM 859 C CA . ASP A 1 116 ? -1.429 1.394 23.406 1.00 78.94 116 ASP A CA 1
ATOM 860 C C . ASP A 1 116 ? -0.730 1.608 22.056 1.00 78.94 116 ASP A C 1
ATOM 862 O O . ASP A 1 116 ? -0.585 0.704 21.223 1.00 78.94 116 ASP A O 1
ATOM 866 N N . ARG A 1 117 ? -0.341 2.862 21.818 1.00 77.38 117 ARG A N 1
ATOM 867 C CA . ARG A 1 117 ? 0.252 3.309 20.558 1.00 77.38 117 ARG A CA 1
ATOM 868 C C . ARG A 1 117 ? 1.566 2.593 20.259 1.00 77.38 117 ARG A C 1
ATOM 870 O O . ARG A 1 117 ? 1.804 2.252 19.104 1.00 77.38 117 ARG A O 1
ATOM 877 N N . GLU A 1 118 ? 2.387 2.327 21.273 1.00 84.00 118 GLU A N 1
ATOM 878 C CA . GLU A 1 118 ? 3.670 1.653 21.070 1.00 84.00 118 GLU A CA 1
ATOM 879 C C . GLU A 1 118 ? 3.479 0.182 20.706 1.00 84.00 118 GLU A C 1
ATOM 881 O O . GLU A 1 118 ? 4.122 -0.315 19.780 1.00 84.00 118 GLU A O 1
ATOM 886 N N . ALA A 1 119 ? 2.574 -0.515 21.397 1.00 79.69 119 ALA A N 1
ATOM 887 C CA . ALA A 1 119 ? 2.258 -1.907 21.089 1.00 79.69 119 ALA A CA 1
ATOM 888 C C . ALA A 1 119 ? 1.707 -2.047 19.659 1.00 79.69 119 ALA A C 1
ATOM 890 O O . ALA A 1 119 ? 2.124 -2.934 18.910 1.00 79.69 119 ALA A O 1
ATOM 891 N N . GLN A 1 120 ? 0.837 -1.121 19.242 1.00 77.56 120 GLN A N 1
ATOM 892 C CA . GLN A 1 120 ? 0.285 -1.105 17.891 1.00 77.56 120 GLN A CA 1
ATOM 893 C C . GLN A 1 120 ? 1.349 -0.810 16.820 1.00 77.56 120 GLN A C 1
ATOM 895 O O . GLN A 1 120 ? 1.343 -1.442 15.762 1.00 77.56 120 GLN A O 1
ATOM 900 N N . GLU A 1 121 ? 2.249 0.146 17.063 1.00 81.56 121 GLU A N 1
ATOM 901 C CA . GLU A 1 121 ? 3.340 0.471 16.137 1.00 81.56 121 GLU A CA 1
ATOM 902 C C . GLU A 1 121 ? 4.293 -0.722 15.962 1.00 81.56 121 GLU A C 1
ATOM 904 O O . GLU A 1 121 ? 4.673 -1.030 14.831 1.00 81.56 121 GLU A O 1
ATOM 909 N N . ARG A 1 122 ? 4.593 -1.462 17.038 1.00 85.19 122 ARG A N 1
ATOM 910 C CA . ARG A 1 122 ? 5.408 -2.690 16.986 1.00 85.19 122 ARG A CA 1
ATOM 911 C C . ARG A 1 122 ? 4.732 -3.807 16.189 1.00 85.19 122 ARG A C 1
ATOM 913 O O . ARG A 1 122 ? 5.359 -4.368 15.296 1.00 85.19 122 ARG A O 1
ATOM 920 N N . GLU A 1 123 ? 3.451 -4.086 16.440 1.00 83.44 123 GLU A N 1
ATOM 921 C CA . GLU A 1 123 ? 2.702 -5.121 15.704 1.00 83.44 123 GLU A CA 1
ATOM 922 C C . GLU A 1 123 ? 2.587 -4.782 14.205 1.00 83.44 123 GLU A C 1
ATOM 924 O O . GLU A 1 123 ? 2.715 -5.647 13.332 1.00 83.44 123 GLU A O 1
ATOM 929 N N . LYS A 1 124 ? 2.365 -3.502 13.876 1.00 83.56 124 LYS A N 1
ATOM 930 C CA . LYS A 1 124 ? 2.351 -3.027 12.485 1.00 83.56 124 LYS A CA 1
ATOM 931 C C . LYS A 1 124 ? 3.724 -3.158 11.834 1.00 83.56 124 LYS A C 1
ATOM 933 O O . LYS A 1 124 ? 3.789 -3.623 10.698 1.00 83.56 124 LYS A O 1
ATOM 938 N N . ALA A 1 125 ? 4.792 -2.781 12.537 1.00 86.75 125 ALA A N 1
ATOM 939 C CA . ALA A 1 125 ? 6.158 -2.897 12.043 1.00 86.75 125 ALA A CA 1
ATOM 940 C C . ALA A 1 125 ? 6.546 -4.358 11.789 1.00 86.75 125 ALA A C 1
ATOM 942 O O . ALA A 1 125 ? 7.103 -4.653 10.740 1.00 86.75 125 ALA A O 1
ATOM 943 N N . GLU A 1 126 ? 6.183 -5.284 12.679 1.00 89.62 126 GLU A N 1
ATOM 944 C CA . GLU A 1 126 ? 6.425 -6.719 12.491 1.00 89.62 126 GLU A CA 1
ATOM 945 C C . GLU A 1 126 ? 5.654 -7.269 11.283 1.00 89.62 126 GLU A C 1
ATOM 947 O O . GLU A 1 126 ? 6.216 -7.956 10.428 1.00 89.62 126 GLU A O 1
ATOM 952 N N . ARG A 1 127 ? 4.368 -6.916 11.157 1.00 84.12 127 ARG A N 1
ATOM 953 C CA . ARG A 1 127 ? 3.549 -7.305 10.002 1.00 84.12 127 ARG A CA 1
ATOM 954 C C . ARG A 1 127 ? 4.120 -6.759 8.693 1.00 84.12 127 ARG A C 1
ATOM 956 O O . ARG A 1 127 ? 4.080 -7.467 7.688 1.00 84.12 127 ARG A O 1
ATOM 963 N N . GLN A 1 128 ? 4.606 -5.519 8.697 1.00 84.25 128 GLN A N 1
ATOM 964 C CA . GLN A 1 128 ? 5.216 -4.896 7.527 1.00 84.25 128 GLN A CA 1
ATOM 965 C C . GLN A 1 128 ? 6.556 -5.557 7.197 1.00 84.25 128 GLN A C 1
ATOM 967 O O . GLN A 1 128 ? 6.736 -5.990 6.068 1.00 84.25 128 GLN A O 1
ATOM 972 N N . ALA A 1 129 ? 7.425 -5.762 8.188 1.00 91.69 129 ALA A N 1
ATOM 973 C CA . ALA A 1 129 ? 8.708 -6.438 8.018 1.00 91.69 129 ALA A CA 1
ATOM 974 C C . ALA A 1 129 ? 8.542 -7.861 7.469 1.00 91.69 129 ALA A C 1
ATOM 976 O O . ALA A 1 129 ? 9.299 -8.274 6.596 1.00 91.69 129 ALA A O 1
ATOM 977 N N . ARG A 1 130 ? 7.519 -8.599 7.920 1.00 93.81 130 ARG A N 1
ATOM 978 C CA . ARG A 1 130 ? 7.195 -9.924 7.377 1.00 93.81 130 ARG A CA 1
ATOM 979 C C . ARG A 1 130 ? 6.808 -9.865 5.897 1.00 93.81 130 ARG A C 1
ATOM 981 O O . ARG A 1 130 ? 7.236 -10.722 5.133 1.00 93.81 130 ARG A O 1
ATOM 988 N N . ARG A 1 131 ? 6.000 -8.879 5.498 1.00 91.69 131 ARG A N 1
ATOM 989 C CA . ARG A 1 131 ? 5.607 -8.692 4.091 1.00 91.69 131 ARG A CA 1
ATOM 990 C C . ARG A 1 131 ? 6.792 -8.271 3.236 1.00 91.69 131 ARG A C 1
ATOM 992 O O . ARG A 1 131 ? 6.998 -8.855 2.184 1.00 91.69 131 ARG A O 1
ATOM 999 N N . ASP A 1 132 ? 7.588 -7.324 3.716 1.00 90.62 132 ASP A N 1
ATOM 1000 C CA . ASP A 1 132 ? 8.779 -6.847 3.016 1.00 90.62 132 ASP A CA 1
ATOM 1001 C C . ASP A 1 132 ? 9.809 -7.978 2.852 1.00 90.62 132 ASP A C 1
ATOM 1003 O O . ASP A 1 132 ? 10.436 -8.092 1.802 1.00 90.62 132 ASP A O 1
ATOM 1007 N N . ALA A 1 133 ? 9.946 -8.858 3.852 1.00 92.81 133 ALA A N 1
ATOM 1008 C CA . ALA A 1 133 ? 10.788 -10.049 3.768 1.00 92.81 133 ALA A CA 1
ATOM 1009 C C . ALA A 1 133 ? 10.275 -11.045 2.715 1.00 92.81 133 ALA A C 1
ATOM 1011 O O . ALA A 1 133 ? 11.050 -11.481 1.868 1.00 92.81 133 ALA A O 1
ATOM 1012 N N . GLU A 1 134 ? 8.976 -11.358 2.714 1.00 92.81 134 GLU A N 1
ATOM 1013 C CA . GLU A 1 134 ? 8.360 -12.245 1.715 1.00 92.81 134 GLU A CA 1
ATOM 1014 C C . GLU A 1 134 ? 8.464 -11.666 0.291 1.00 92.81 134 GLU A C 1
ATOM 1016 O O . GLU A 1 134 ? 8.762 -12.381 -0.667 1.00 92.81 134 GLU A O 1
ATOM 1021 N N . GLU A 1 1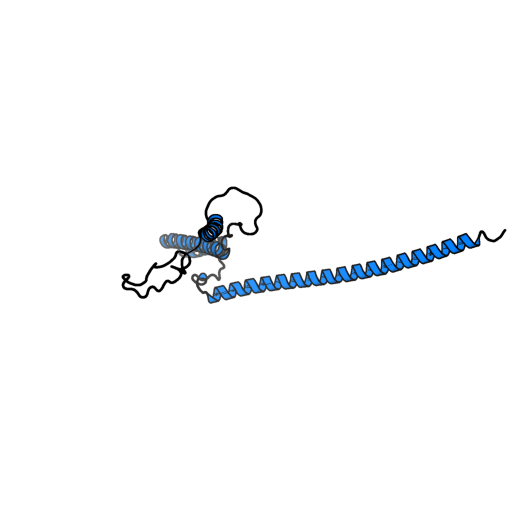35 ? 8.274 -10.354 0.132 1.00 92.81 135 GLU A N 1
ATOM 1022 C CA . GLU A 1 135 ? 8.447 -9.660 -1.146 1.00 92.81 135 GLU A CA 1
ATOM 1023 C C . GLU A 1 135 ? 9.910 -9.657 -1.605 1.00 92.81 135 GLU A C 1
ATOM 1025 O O . GLU A 1 135 ? 10.175 -9.868 -2.791 1.00 92.81 135 GLU A O 1
ATOM 1030 N N . ALA A 1 136 ? 10.864 -9.484 -0.687 1.00 94.50 136 ALA A N 1
ATOM 1031 C CA . ALA A 1 136 ? 12.292 -9.561 -0.985 1.00 94.50 136 ALA A CA 1
ATOM 1032 C C . ALA A 1 136 ? 12.724 -10.979 -1.397 1.00 94.50 136 ALA A C 1
ATOM 1034 O O . ALA A 1 136 ? 13.480 -11.128 -2.359 1.00 94.50 136 ALA A O 1
ATOM 1035 N N . GLU A 1 137 ? 12.218 -12.020 -0.727 1.00 95.44 137 GLU A N 1
ATOM 1036 C CA . GLU A 1 137 ? 12.431 -13.421 -1.115 1.00 95.44 137 GLU A CA 1
ATOM 1037 C C . GLU A 1 137 ? 11.817 -13.723 -2.484 1.00 95.44 137 GLU A C 1
ATOM 1039 O O . GLU A 1 137 ? 12.447 -14.328 -3.351 1.00 95.44 137 GLU A O 1
ATOM 1044 N N . ARG A 1 138 ? 10.598 -13.245 -2.739 1.00 95.31 138 ARG A N 1
ATOM 1045 C CA . ARG A 1 138 ? 9.967 -13.411 -4.049 1.00 95.31 138 ARG A CA 1
ATOM 1046 C C . ARG A 1 138 ? 10.748 -12.693 -5.150 1.00 95.31 138 ARG A C 1
ATOM 1048 O O . ARG A 1 138 ? 10.892 -13.230 -6.247 1.00 95.31 138 ARG A O 1
ATOM 1055 N N . ALA A 1 139 ? 11.257 -11.495 -4.874 1.00 95.75 139 ALA A N 1
ATOM 1056 C CA . ALA A 1 139 ? 12.071 -10.736 -5.815 1.00 95.75 139 ALA A CA 1
ATOM 1057 C C . ALA A 1 139 ? 13.415 -11.422 -6.098 1.00 95.75 139 ALA A C 1
ATOM 1059 O O . ALA A 1 139 ? 13.854 -11.440 -7.249 1.00 95.75 139 ALA A O 1
ATOM 1060 N N . SER A 1 140 ? 14.051 -12.017 -5.083 1.00 96.88 140 SER A N 1
ATOM 1061 C CA . SER A 1 140 ? 15.309 -12.747 -5.266 1.00 96.88 140 SER A CA 1
ATOM 1062 C C . SER A 1 140 ? 15.114 -13.994 -6.132 1.00 96.88 140 SER A C 1
ATOM 1064 O O . SER A 1 140 ? 15.882 -14.193 -7.074 1.00 96.88 140 SER A O 1
ATOM 1066 N N . LEU A 1 141 ? 14.036 -14.752 -5.907 1.00 96.56 141 LEU A N 1
ATOM 1067 C CA . LEU A 1 141 ? 13.668 -15.911 -6.726 1.00 96.56 141 LEU A CA 1
ATOM 1068 C C . LEU A 1 141 ? 13.388 -15.531 -8.185 1.00 96.56 141 LEU A C 1
ATOM 1070 O O . LEU A 1 141 ? 13.858 -16.200 -9.103 1.00 96.56 141 LEU A O 1
ATOM 1074 N N . LEU A 1 142 ? 12.652 -14.440 -8.421 1.00 95.44 142 LEU A N 1
ATOM 1075 C CA . LEU A 1 142 ? 12.388 -13.955 -9.779 1.00 95.44 142 LEU A CA 1
ATOM 1076 C C . LEU A 1 142 ? 13.677 -13.525 -10.488 1.00 95.44 142 LEU A C 1
ATOM 1078 O O . LEU A 1 142 ? 13.890 -13.884 -11.644 1.00 95.44 142 LEU A O 1
ATOM 1082 N N . ALA A 1 143 ? 14.560 -12.809 -9.790 1.00 95.88 143 ALA A N 1
ATOM 1083 C CA . ALA A 1 143 ? 15.844 -12.388 -10.342 1.00 95.88 143 ALA A CA 1
ATOM 1084 C C . ALA A 1 143 ? 16.766 -13.580 -10.656 1.00 95.88 143 ALA A C 1
ATOM 1086 O O . ALA A 1 143 ? 17.546 -13.532 -11.610 1.00 95.88 143 ALA A O 1
ATOM 1087 N N . GLU A 1 144 ? 16.705 -14.652 -9.865 1.00 96.62 144 GLU A N 1
ATOM 1088 C CA . GLU A 1 144 ? 17.436 -15.888 -10.140 1.00 96.62 144 GLU A CA 1
ATOM 1089 C C . GLU A 1 144 ? 16.883 -16.604 -11.377 1.00 96.62 144 GLU A C 1
ATOM 1091 O O . GLU A 1 144 ? 17.654 -16.934 -12.281 1.00 96.62 144 GLU A O 1
ATOM 1096 N N . LEU A 1 145 ? 15.558 -16.727 -11.482 1.00 96.50 145 LEU A N 1
ATOM 1097 C CA . LEU A 1 145 ? 14.886 -17.313 -12.642 1.00 96.50 145 LEU A CA 1
ATOM 1098 C C . LEU A 1 145 ? 15.206 -16.550 -13.940 1.00 96.50 145 LEU A C 1
ATOM 1100 O O . LEU A 1 145 ? 15.529 -17.164 -14.956 1.00 96.50 145 LEU A O 1
ATOM 1104 N N . GLU A 1 146 ? 15.195 -15.214 -13.911 1.00 95.88 146 GLU A N 1
ATOM 1105 C CA . GLU A 1 146 ? 15.589 -14.385 -15.061 1.00 95.88 146 GLU A CA 1
ATOM 1106 C C . GLU A 1 146 ? 17.051 -14.620 -15.464 1.00 95.88 146 GLU A C 1
ATOM 1108 O O . GLU A 1 146 ? 17.380 -14.712 -16.652 1.00 95.88 146 GLU A O 1
ATOM 1113 N N . ARG A 1 147 ? 17.956 -14.753 -14.485 1.00 96.69 147 ARG A N 1
ATOM 1114 C CA . ARG A 1 147 ? 19.370 -15.053 -14.752 1.00 96.69 147 ARG A CA 1
ATOM 1115 C C . ARG A 1 147 ? 19.543 -16.427 -15.387 1.00 96.69 147 ARG A C 1
ATOM 1117 O O . ARG A 1 147 ? 20.392 -16.569 -16.270 1.00 96.69 147 ARG A O 1
ATOM 1124 N N . GLU A 1 148 ? 18.785 -17.428 -14.951 1.00 96.19 148 GLU A N 1
ATOM 1125 C CA . GLU A 1 148 ? 18.801 -18.759 -15.560 1.00 96.19 148 GLU A CA 1
ATOM 1126 C C . GLU A 1 148 ? 18.253 -18.738 -16.986 1.00 96.19 148 GLU A C 1
ATOM 1128 O O . GLU A 1 148 ? 18.929 -19.218 -17.898 1.00 96.19 148 GLU A O 1
ATOM 1133 N N . GLN A 1 149 ? 17.118 -18.078 -17.217 1.00 95.00 149 GLN A N 1
ATOM 1134 C CA . GLN A 1 149 ? 16.549 -17.912 -18.557 1.00 95.00 149 GLN A CA 1
ATOM 1135 C C . GLN A 1 149 ? 17.533 -17.219 -19.508 1.00 95.00 149 GLN A C 1
ATOM 1137 O O . GLN A 1 149 ? 17.790 -17.715 -20.604 1.00 95.00 149 GLN A O 1
ATOM 1142 N N . ALA A 1 150 ? 18.189 -16.141 -19.070 1.00 96.44 150 ALA A N 1
ATOM 1143 C CA . ALA A 1 150 ? 19.204 -15.459 -19.872 1.00 96.44 150 ALA A CA 1
ATOM 1144 C C . ALA A 1 150 ? 20.426 -16.352 -20.172 1.00 96.44 150 ALA A C 1
ATOM 1146 O O . ALA A 1 150 ? 21.021 -16.278 -21.256 1.00 96.44 150 ALA A O 1
ATOM 1147 N N . ARG A 1 151 ? 20.829 -17.215 -19.225 1.00 96.75 151 ARG A N 1
ATOM 1148 C CA . ARG A 1 151 ? 21.896 -18.206 -19.447 1.00 96.75 151 ARG A CA 1
ATOM 1149 C C . ARG A 1 151 ? 21.472 -19.235 -20.489 1.00 96.75 151 ARG A C 1
ATOM 1151 O O . ARG A 1 151 ? 22.264 -19.505 -21.397 1.00 96.75 151 ARG A O 1
ATOM 1158 N N . GLU A 1 152 ? 20.258 -19.765 -20.391 1.00 95.44 152 GLU A N 1
ATOM 1159 C CA . GLU A 1 152 ? 19.706 -20.712 -21.360 1.00 95.44 152 GLU A CA 1
ATOM 1160 C C . GLU A 1 152 ? 19.587 -20.100 -22.753 1.00 95.44 152 GLU A C 1
ATOM 1162 O O . GLU A 1 152 ? 20.062 -20.688 -23.722 1.00 95.44 152 GLU A O 1
ATOM 1167 N N . GLU A 1 153 ? 19.026 -18.898 -22.881 1.00 95.12 153 GLU A N 1
ATOM 1168 C CA . GLU A 1 153 ? 18.918 -18.202 -24.165 1.00 95.12 153 GLU A CA 1
ATOM 1169 C C . GLU A 1 153 ? 20.290 -17.985 -24.800 1.00 95.12 153 GLU A C 1
ATOM 1171 O O . GLU A 1 153 ? 20.486 -18.234 -25.993 1.00 95.12 153 GLU A O 1
ATOM 1176 N N . ARG A 1 154 ? 21.290 -17.603 -23.996 1.00 96.00 154 ARG A N 1
ATOM 1177 C CA . ARG A 1 154 ? 22.669 -17.461 -24.471 1.00 96.00 154 ARG A CA 1
ATOM 1178 C C . ARG A 1 154 ? 23.251 -18.795 -24.939 1.00 96.00 154 ARG A C 1
ATOM 1180 O O . ARG A 1 154 ? 24.015 -18.805 -25.908 1.00 96.00 154 ARG A O 1
ATOM 1187 N N . GLN A 1 155 ? 22.938 -19.906 -24.271 1.00 94.88 155 GLN A N 1
ATOM 1188 C CA . GLN A 1 155 ? 23.350 -21.242 -24.710 1.00 94.88 155 GLN A CA 1
ATOM 1189 C C . GLN A 1 155 ? 22.651 -21.634 -26.016 1.00 94.88 155 GLN A C 1
ATOM 1191 O O . GLN A 1 155 ? 23.341 -21.950 -26.987 1.00 94.88 155 GLN A O 1
ATOM 1196 N N . ARG A 1 156 ? 21.324 -21.484 -26.100 1.00 96.56 156 ARG A N 1
ATOM 1197 C CA . ARG A 1 156 ? 20.529 -21.747 -27.312 1.00 96.56 156 ARG A CA 1
ATOM 1198 C C . ARG A 1 156 ? 21.020 -20.919 -28.501 1.00 96.56 156 ARG A C 1
ATOM 1200 O O . ARG A 1 156 ? 21.207 -21.454 -29.590 1.00 96.56 156 ARG A O 1
ATOM 1207 N N . ALA A 1 157 ? 21.333 -19.639 -28.296 1.00 95.62 157 ALA A N 1
ATOM 1208 C CA . ALA A 1 157 ? 21.885 -18.770 -29.334 1.00 95.62 157 ALA A CA 1
ATOM 1209 C C . ALA A 1 157 ? 23.283 -19.216 -29.800 1.00 95.62 157 ALA A C 1
ATOM 1211 O O . ALA A 1 157 ? 23.590 -19.170 -30.996 1.00 95.62 157 ALA A O 1
ATOM 1212 N N . LYS A 1 158 ? 24.149 -19.663 -28.879 1.00 96.19 158 LYS A N 1
ATOM 1213 C CA . LYS A 1 158 ? 25.462 -20.230 -29.235 1.00 96.19 158 LYS A CA 1
ATOM 1214 C C . LYS A 1 158 ? 25.310 -21.524 -30.032 1.00 96.19 158 LYS A C 1
ATOM 1216 O O . LYS A 1 158 ? 26.020 -21.697 -31.020 1.00 96.19 158 LYS A O 1
ATOM 1221 N N . GLU A 1 159 ? 24.402 -22.410 -29.635 1.00 95.25 159 GLU A N 1
ATOM 1222 C CA . GLU A 1 159 ? 24.124 -23.657 -30.352 1.00 95.25 159 GLU A CA 1
ATOM 1223 C C . GLU A 1 159 ? 23.538 -23.407 -31.740 1.00 95.25 159 GLU A C 1
ATOM 1225 O O . GLU A 1 159 ? 24.031 -23.978 -32.710 1.00 95.25 159 GLU A O 1
ATOM 1230 N N . ALA A 1 160 ? 22.575 -22.491 -31.867 1.00 95.31 160 ALA A N 1
ATOM 1231 C CA . ALA A 1 160 ? 22.018 -22.086 -33.155 1.00 95.31 160 ALA A CA 1
ATOM 1232 C C . ALA A 1 160 ? 23.106 -21.542 -34.097 1.00 95.31 160 ALA A C 1
ATOM 1234 O O . ALA A 1 160 ? 23.200 -21.963 -35.248 1.00 95.31 160 ALA A O 1
ATOM 1235 N N . ARG A 1 161 ? 24.008 -20.684 -33.591 1.00 95.19 161 ARG A N 1
ATOM 1236 C CA . ARG A 1 161 ? 25.167 -20.192 -34.360 1.00 95.19 161 ARG A CA 1
ATOM 1237 C C . ARG A 1 161 ? 26.129 -21.310 -34.767 1.00 95.19 161 ARG A C 1
ATOM 1239 O O . ARG A 1 161 ? 26.716 -21.242 -35.847 1.00 95.19 161 ARG A O 1
ATOM 1246 N N . ARG A 1 162 ? 26.339 -22.321 -33.914 1.00 95.19 162 ARG A N 1
ATOM 1247 C CA . ARG A 1 162 ? 27.163 -23.493 -34.257 1.00 95.19 162 ARG A CA 1
ATOM 1248 C C . ARG A 1 162 ? 26.505 -24.318 -35.364 1.00 95.19 162 ARG A C 1
ATOM 1250 O O . ARG A 1 162 ? 27.200 -24.635 -36.325 1.00 95.19 162 ARG A O 1
ATOM 1257 N N . ARG A 1 163 ? 25.194 -24.575 -35.270 1.00 94.56 163 ARG A N 1
ATOM 1258 C CA . ARG A 1 163 ? 24.412 -25.298 -36.288 1.00 94.56 163 ARG A CA 1
ATOM 1259 C C . ARG A 1 163 ? 24.435 -24.584 -37.643 1.00 94.56 163 ARG A C 1
ATOM 1261 O O . ARG A 1 163 ? 24.859 -25.196 -38.615 1.00 94.56 163 ARG A O 1
ATOM 1268 N N . ASP A 1 164 ? 24.140 -23.282 -37.703 1.00 94.94 164 ASP A N 1
ATOM 1269 C CA . ASP A 1 164 ? 24.211 -22.498 -38.957 1.00 94.94 164 ASP A CA 1
ATOM 1270 C C . ASP A 1 164 ? 25.625 -22.520 -39.570 1.00 94.94 164 ASP A C 1
ATOM 1272 O O . ASP A 1 164 ? 25.809 -22.710 -40.774 1.00 94.94 164 ASP A O 1
ATOM 1276 N N . LYS A 1 165 ? 26.675 -22.405 -38.744 1.00 94.25 165 LYS A N 1
ATOM 1277 C CA . LYS A 1 165 ? 28.063 -22.492 -39.228 1.00 94.25 165 LYS A CA 1
ATOM 1278 C C . LYS A 1 165 ? 28.394 -23.872 -39.805 1.00 94.25 165 LYS A C 1
ATOM 1280 O O . LYS A 1 165 ? 29.166 -23.952 -40.766 1.00 94.25 165 LYS A O 1
ATOM 1285 N N . GLU A 1 166 ? 27.871 -24.945 -39.219 1.00 93.88 166 GLU A N 1
ATOM 1286 C CA . GLU A 1 166 ? 28.034 -26.315 -39.714 1.00 93.88 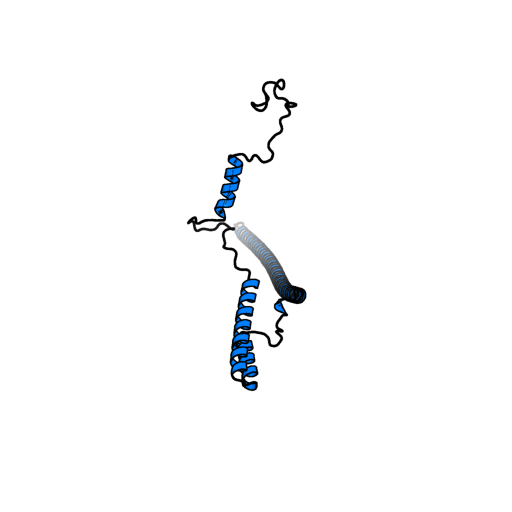166 GLU A CA 1
ATOM 1287 C C . GLU A 1 166 ? 27.246 -26.552 -41.006 1.00 93.88 166 GLU A C 1
ATOM 1289 O O . GLU A 1 166 ? 27.822 -27.072 -41.964 1.00 93.88 166 GLU A O 1
ATOM 1294 N N . GLU A 1 167 ? 26.003 -26.077 -41.089 1.00 92.50 167 GLU A N 1
ATOM 1295 C CA . GLU A 1 167 ? 25.177 -26.134 -42.300 1.00 92.50 167 GLU A CA 1
ATOM 1296 C C . GLU A 1 167 ? 25.830 -25.381 -43.460 1.00 92.50 167 GLU A C 1
ATOM 1298 O O . GLU A 1 167 ? 26.064 -25.968 -44.518 1.00 92.50 167 GLU A O 1
ATOM 1303 N N . ARG A 1 168 ? 26.276 -24.136 -43.243 1.00 91.94 168 ARG A N 1
ATOM 1304 C CA . ARG A 1 168 ? 27.025 -23.358 -44.248 1.00 91.94 168 ARG A CA 1
ATOM 1305 C C . ARG A 1 168 ? 28.298 -24.069 -44.705 1.00 91.94 168 ARG A C 1
ATOM 1307 O O . ARG A 1 168 ? 28.685 -23.982 -45.872 1.00 91.94 168 ARG A O 1
ATOM 1314 N N . ARG A 1 169 ? 29.004 -24.760 -43.800 1.00 91.81 169 ARG A N 1
ATOM 1315 C CA . ARG A 1 169 ? 30.191 -25.564 -44.151 1.00 91.81 169 ARG A CA 1
ATOM 1316 C C . ARG A 1 169 ? 29.807 -26.791 -44.980 1.00 91.81 169 ARG A C 1
ATOM 1318 O O . ARG A 1 169 ? 30.520 -27.106 -45.935 1.00 91.81 169 ARG A O 1
ATOM 1325 N N . ALA A 1 170 ? 28.718 -27.473 -44.637 1.00 91.31 170 ALA A N 1
ATOM 1326 C CA . ALA A 1 170 ? 28.212 -28.628 -45.370 1.00 91.31 170 ALA A CA 1
ATOM 1327 C C . ALA A 1 170 ? 27.717 -28.239 -46.772 1.00 91.31 170 ALA A C 1
ATOM 1329 O O . ALA A 1 170 ? 28.062 -28.903 -47.750 1.00 91.31 170 ALA A O 1
ATOM 1330 N N . GLU A 1 171 ? 26.998 -27.125 -46.895 1.00 90.19 171 GLU A N 1
ATOM 1331 C CA . GLU A 1 171 ? 26.516 -26.588 -48.167 1.00 90.19 171 GLU A CA 1
ATOM 1332 C C . GLU A 1 171 ? 27.675 -26.184 -49.087 1.00 90.19 171 GLU A C 1
ATOM 1334 O O . GLU A 1 171 ? 27.724 -26.606 -50.244 1.00 90.19 171 GLU A O 1
ATOM 1339 N N . LYS A 1 172 ? 28.690 -25.482 -48.558 1.00 89.81 172 LYS A N 1
ATOM 1340 C CA . LYS A 1 172 ? 29.925 -25.179 -49.305 1.00 89.81 172 LYS A CA 1
ATOM 1341 C C . LYS A 1 172 ? 30.628 -26.445 -49.802 1.00 89.81 172 LYS A C 1
ATOM 1343 O O . LYS A 1 172 ? 31.110 -26.472 -50.935 1.00 89.81 172 LYS A O 1
ATOM 1348 N N . LYS A 1 173 ? 30.680 -27.511 -48.990 1.00 87.19 173 LYS A N 1
ATOM 1349 C CA . LYS A 1 173 ? 31.223 -28.815 -49.417 1.00 87.19 173 LYS A CA 1
ATOM 1350 C C . LYS A 1 173 ? 30.377 -29.446 -50.530 1.00 87.19 173 LYS A C 1
ATOM 1352 O O . LYS A 1 173 ? 30.953 -29.949 -51.494 1.00 87.19 173 LYS A O 1
ATOM 1357 N N . ARG A 1 174 ? 29.040 -29.392 -50.436 1.00 86.44 174 ARG A N 1
ATOM 1358 C CA . ARG A 1 174 ? 28.115 -29.892 -51.472 1.00 86.44 174 ARG A CA 1
ATOM 1359 C C . ARG A 1 174 ? 28.288 -29.146 -52.801 1.00 86.44 174 ARG A C 1
ATOM 1361 O O . ARG A 1 174 ? 28.473 -29.803 -53.821 1.00 86.44 174 ARG A O 1
ATOM 1368 N N . GLN A 1 175 ? 28.340 -27.810 -52.787 1.00 81.06 175 GLN A N 1
ATOM 1369 C CA . GLN A 1 175 ? 28.584 -27.000 -53.993 1.00 81.06 175 GLN A CA 1
ATOM 1370 C C . GLN A 1 175 ? 29.957 -27.259 -54.627 1.00 81.06 175 GLN A C 1
ATOM 1372 O O . GLN A 1 175 ? 30.086 -27.281 -55.849 1.00 81.06 175 GLN A O 1
ATOM 1377 N N . LYS A 1 176 ? 31.007 -27.464 -53.821 1.00 81.25 176 LYS A N 1
ATOM 1378 C CA . LYS A 1 176 ? 32.337 -27.795 -54.357 1.00 81.25 176 LYS A CA 1
ATOM 1379 C C . LYS A 1 176 ? 32.342 -29.170 -55.038 1.00 81.25 176 LYS A C 1
ATOM 1381 O O . LYS A 1 176 ? 32.994 -29.331 -56.064 1.00 81.25 176 LYS A O 1
ATOM 1386 N N . LYS A 1 177 ? 31.594 -30.142 -54.497 1.00 77.62 177 LYS A N 1
ATOM 1387 C CA . LYS A 1 177 ? 31.462 -31.488 -55.074 1.00 77.62 177 LYS A CA 1
ATOM 1388 C C . LYS A 1 177 ? 30.680 -31.481 -56.392 1.00 77.62 177 LYS A C 1
ATOM 1390 O O . LYS A 1 177 ? 31.095 -32.167 -57.316 1.00 77.62 177 LYS A O 1
ATOM 1395 N N . SER A 1 178 ? 29.611 -30.689 -56.513 1.00 73.44 178 SER A N 1
ATOM 1396 C CA . SER A 1 178 ? 28.848 -30.586 -57.769 1.00 73.44 178 SER A CA 1
ATOM 1397 C C . SER A 1 178 ? 29.625 -29.883 -58.889 1.00 73.44 178 SER A C 1
ATOM 1399 O O . SER A 1 178 ? 29.557 -30.316 -60.033 1.00 73.44 178 SER A O 1
ATOM 1401 N N . ARG A 1 179 ? 30.431 -28.859 -58.571 1.00 70.44 179 ARG A N 1
ATOM 1402 C CA . ARG A 1 179 ? 31.293 -28.160 -59.549 1.00 70.44 179 ARG A CA 1
ATOM 1403 C C . ARG A 1 179 ? 32.481 -28.989 -60.053 1.00 70.44 179 ARG A C 1
ATOM 1405 O O . ARG A 1 179 ? 32.988 -28.712 -61.130 1.00 70.44 179 ARG A O 1
ATOM 1412 N N . GLY A 1 180 ? 32.930 -29.990 -59.294 1.00 61.66 180 GLY A N 1
ATOM 1413 C CA . GLY A 1 180 ? 34.020 -30.887 -59.702 1.00 61.66 180 GLY A CA 1
ATOM 1414 C C . GLY A 1 180 ? 33.614 -31.962 -60.718 1.00 61.66 180 GLY A C 1
ATOM 1415 O O . GLY A 1 180 ? 34.485 -32.563 -61.330 1.00 61.66 180 GLY A O 1
ATOM 1416 N N . VAL A 1 181 ? 32.311 -32.200 -60.910 1.00 56.06 181 VAL A N 1
ATOM 1417 C CA . VAL A 1 181 ? 31.789 -33.238 -61.821 1.00 56.06 181 VAL A CA 1
ATOM 1418 C C . VAL A 1 181 ? 31.552 -32.699 -63.242 1.00 56.06 181 VAL A C 1
ATOM 1420 O O . VAL A 1 181 ? 31.518 -33.475 -64.185 1.00 56.06 181 VAL A O 1
ATOM 1423 N N . SER A 1 182 ? 31.465 -31.377 -63.435 1.00 51.22 182 SER A N 1
ATOM 1424 C CA . SER A 1 182 ? 31.209 -30.751 -64.746 1.00 51.22 182 SER A CA 1
ATOM 1425 C C . SER A 1 182 ? 32.468 -30.305 -65.510 1.00 51.22 182 SER A C 1
ATOM 1427 O O . SER A 1 182 ? 32.344 -29.585 -66.493 1.00 51.22 182 SER A O 1
ATOM 1429 N N . GLY A 1 183 ? 33.671 -30.652 -65.036 1.00 50.34 183 GLY A N 1
ATOM 1430 C CA . GLY A 1 183 ? 34.954 -30.238 -65.633 1.00 50.34 183 GLY A CA 1
ATOM 1431 C C . GLY A 1 183 ? 35.772 -31.368 -66.269 1.00 50.34 183 GLY A C 1
ATOM 1432 O O . GLY A 1 183 ? 36.926 -31.140 -66.615 1.00 50.34 183 GLY A O 1
ATOM 1433 N N . GLY A 1 184 ? 35.213 -32.578 -66.371 1.00 49.50 184 GLY A N 1
ATOM 1434 C CA . GLY A 1 184 ? 35.839 -33.723 -67.035 1.00 49.50 184 GLY A CA 1
ATOM 1435 C C . GLY A 1 184 ? 34.992 -34.170 -68.220 1.00 49.50 184 GLY A C 1
ATOM 1436 O O . GLY A 1 184 ? 34.085 -34.979 -68.046 1.00 49.50 184 GLY A O 1
ATOM 1437 N N . GLY A 1 185 ? 35.265 -33.602 -69.390 1.00 37.75 185 GLY A N 1
ATOM 1438 C CA . GLY A 1 185 ? 34.696 -33.956 -70.688 1.00 37.75 185 GLY A CA 1
ATOM 1439 C C . GLY A 1 185 ? 35.707 -33.619 -71.765 1.00 37.75 185 GLY A C 1
ATOM 1440 O O . GLY A 1 185 ? 36.288 -32.515 -71.656 1.00 37.75 185 GLY A O 1
#

Secondary structure (DSSP, 8-state):
-BTTBS-S-STTSSS-------TT---HHHHHHHHHHHHTTTS-----S--TT-S--PPPHHHHHHHHHHHHHHHHHHHHHHHHTTT-HHHHHHHHHHHHHHTT--TT--TTGGG-HHHHHHHHHHHHHHHHHHHHHHHHHHHHHHHHHHHHHHHHHHHHHHHHHHHHHHHHHHHHHHHTTSS--

Organism: Emiliania huxleyi (strain CCMP1516) (NCBI:txid280463)

Radius of gyration: 40.51 Å; chains: 1; bounding box: 65×102×109 Å

InterPro domains:
  IPR013170 mRNA splicing factor Cwf21 domain [PF08312] (64-92)
  IPR051372 Pre-mRNA-splicing factor CWC21 [PTHR36562] (1-93)

Sequence (185 aa):
MYNGIGLATVRGSGTNGYVSRNLAHVSATRSAQLKAGVKDSGAGGLHNMERPGDRPKRANPEILLHNRKREVEAKCLRLQEGLEGQGVPDDEERETNALKEALGISSAYVGGSAFDREAQEREKAERQARRDAEEAERASLLAELEREQAREERQRAKEARRRDKEERRAEKKRQKKSRGVSGGG

Foldseek 3Di:
DPPPDWDPDPPPVPDPRDDDDDPPDDDPVRVVVVVVVVVVPDDDDDDDDDDPPPDDPPDDVVVVVVVLVVVLVVVLVVVLVVVVVVVDVVVNVVVSVVSCVVSVNDPPDDPPCVVPPVSVVVVVVVVVVVVVVVVVVVVVVVVVVVVVVVVVVVVVVVVVVVVVVVVVVVVVVVVVVVVVVPPDD